Protein AF-A0A3D1S4C9-F1 (afdb_monomer)

Secondary structure (DSSP, 8-state):
------TTEEEETTEEEE-SS--GGGTTT-----------HHHHHHHHHHHTTSSS-HHHHHHHHHHHHHHHHHHHTTS-HHHHHHHIIIIIHHHHHHHHHHHHHHHTTS-TTSHHHHHHHHHHHTHHHHHGGGS-TT--SSSHHHHHHHHHHHHHHHHSTTTTSHHHHHHHHHHHHHHHHHHHTT--HHHHHHHHHHHHTSSS--TTTTSTTT----

Foldseek 3Di:
DDPPDPPQWDDDPHDIDGDPDDPPVCCVVDPPLPLPDQLPLVLLVVLVVVVPPPDCDPSNVLNVLVVQLVVLCVVCVPPDLVVQLVSCVVPVVVSLVVSLVVLVVVLVVDDCPGSVNVSSVVCNVCVCSQCVCSVTSPDDSGCVVVVVLCVVVVVVCVVDDPCPDPVSVVVVVVLSVQQVQLVVLVHDSVVLVVVLVVQVVDPPDDVVCSGSNNDDDD

Radius of gyration: 22.19 Å; Cα contacts (8 Å, |Δi|>4): 156; chains: 1; bounding box: 50×39×64 Å

pLDDT: mean 79.43, std 15.79, range [28.25, 95.75]

Structure (mmCIF, N/CA/C/O backbone):
data_AF-A0A3D1S4C9-F1
#
_entry.id   AF-A0A3D1S4C9-F1
#
loop_
_atom_site.group_PDB
_atom_site.id
_atom_site.type_symbol
_atom_site.label_atom_id
_atom_site.label_alt_id
_atom_site.label_comp_id
_atom_site.label_asym_id
_atom_site.label_entity_id
_atom_site.label_seq_id
_atom_site.pdbx_PDB_ins_code
_atom_site.Cartn_x
_atom_site.Cartn_y
_atom_site.Cartn_z
_atom_site.occupancy
_atom_site.B_iso_or_equiv
_atom_site.auth_seq_id
_atom_site.auth_comp_id
_atom_site.auth_asym_id
_atom_site.auth_atom_id
_atom_site.pdbx_PDB_model_num
ATOM 1 N N . MET A 1 1 ? -15.555 5.858 -34.158 1.00 33.00 1 MET A N 1
ATOM 2 C CA . MET A 1 1 ? -14.183 6.232 -33.748 1.00 33.00 1 MET A CA 1
ATOM 3 C C . MET A 1 1 ? -14.126 6.235 -32.219 1.00 33.00 1 MET A C 1
ATOM 5 O O . MET A 1 1 ? -14.266 7.275 -31.592 1.00 33.00 1 MET A O 1
ATOM 9 N N . HIS A 1 2 ? -14.049 5.051 -31.603 1.00 29.14 2 HIS A N 1
ATOM 10 C CA . HIS A 1 2 ? -13.967 4.915 -30.146 1.00 29.14 2 HIS A CA 1
ATOM 11 C C . HIS A 1 2 ? -12.502 5.000 -29.728 1.00 29.14 2 HIS A C 1
ATOM 13 O O . HIS A 1 2 ? -11.785 4.006 -29.740 1.00 29.14 2 HIS A O 1
ATOM 19 N N . LEU A 1 3 ? -12.047 6.203 -29.389 1.00 28.25 3 LEU A N 1
ATOM 20 C CA . LEU A 1 3 ? -10.773 6.372 -28.704 1.00 28.25 3 LEU A CA 1
ATOM 21 C C . LEU A 1 3 ? -10.964 5.908 -27.256 1.00 28.25 3 LEU A C 1
ATOM 23 O O . LEU A 1 3 ? -11.473 6.653 -26.421 1.00 28.25 3 LEU A O 1
ATOM 27 N N . THR A 1 4 ? -10.575 4.672 -26.950 1.00 41.19 4 THR A N 1
ATOM 28 C CA . THR A 1 4 ? -10.287 4.252 -25.575 1.00 41.19 4 THR A CA 1
ATOM 29 C C . THR A 1 4 ? -9.190 5.164 -25.037 1.00 41.19 4 THR A C 1
ATOM 31 O O . THR A 1 4 ? -8.046 5.091 -25.484 1.00 41.19 4 THR A O 1
ATOM 34 N N . HIS A 1 5 ? -9.550 6.091 -24.148 1.00 44.19 5 HIS A N 1
ATOM 35 C CA . HIS A 1 5 ? -8.637 7.133 -23.689 1.00 44.19 5 HIS A CA 1
ATOM 36 C C . HIS A 1 5 ? -7.376 6.524 -23.049 1.00 44.19 5 HIS A C 1
ATOM 38 O O . HIS A 1 5 ? -7.496 5.715 -22.123 1.00 44.19 5 HIS A O 1
ATOM 44 N N . PRO A 1 6 ? -6.161 6.910 -23.481 1.00 44.16 6 PRO A N 1
ATOM 45 C CA . PRO A 1 6 ? -4.950 6.490 -22.797 1.00 44.16 6 PRO A CA 1
ATOM 46 C C . PRO A 1 6 ? -4.952 7.053 -21.370 1.00 44.16 6 PRO A C 1
ATOM 48 O O . PRO A 1 6 ? -5.395 8.181 -21.133 1.00 44.16 6 PRO A O 1
ATOM 51 N N . LYS A 1 7 ? -4.421 6.271 -20.417 1.00 53.72 7 LYS A N 1
ATOM 52 C CA . LYS A 1 7 ? -4.337 6.541 -18.960 1.00 53.72 7 LYS A CA 1
ATOM 53 C C . LYS A 1 7 ? -3.732 7.908 -18.554 1.00 53.72 7 LYS A C 1
ATOM 55 O O . LYS A 1 7 ? -3.669 8.201 -17.362 1.00 53.72 7 LYS A O 1
ATOM 60 N N . TYR A 1 8 ? -3.284 8.728 -19.507 1.00 51.53 8 TYR A N 1
ATOM 61 C CA . TYR A 1 8 ? -2.528 9.973 -19.320 1.00 51.53 8 TYR A CA 1
ATOM 62 C C . TYR A 1 8 ? -3.183 11.208 -19.965 1.00 51.53 8 TYR A C 1
ATOM 64 O O . TYR A 1 8 ? -2.501 12.201 -20.218 1.00 51.53 8 TYR A O 1
ATOM 72 N N . THR A 1 9 ? -4.490 11.150 -20.240 1.00 47.84 9 THR A N 1
ATOM 73 C CA . THR A 1 9 ? -5.244 12.263 -20.838 1.00 47.84 9 THR A CA 1
ATOM 74 C C . THR A 1 9 ? -6.037 13.017 -19.766 1.00 47.84 9 THR A C 1
ATOM 76 O O . THR A 1 9 ? -6.860 12.412 -19.082 1.00 47.84 9 THR A O 1
ATOM 79 N N . TYR A 1 10 ? -5.830 14.330 -19.625 1.00 62.31 10 TYR A N 1
ATOM 80 C CA . TYR A 1 10 ? -6.584 15.207 -18.714 1.00 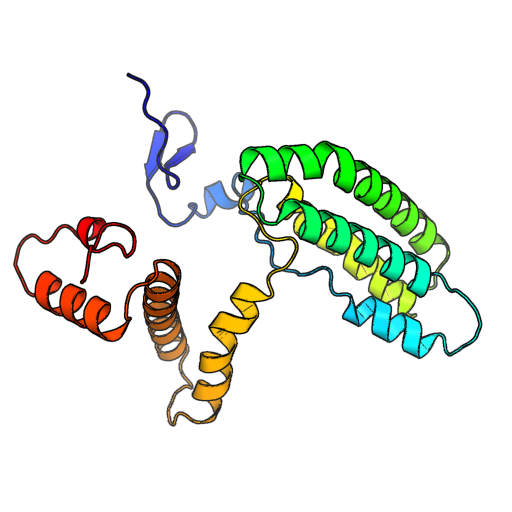62.31 10 TYR A CA 1
ATOM 81 C C . TYR A 1 10 ? -7.345 16.273 -19.508 1.00 62.31 10 TYR A C 1
ATOM 83 O O . TYR A 1 10 ? -6.845 16.759 -20.518 1.00 62.31 10 TYR A O 1
ATOM 91 N N . LYS A 1 11 ? -8.542 16.668 -19.063 1.00 53.91 11 LYS A N 1
ATOM 92 C CA . LYS A 1 11 ? -9.377 17.666 -19.754 1.00 53.91 11 LYS A CA 1
ATOM 93 C C . LYS A 1 11 ? -9.547 18.925 -18.900 1.00 53.91 11 LYS A C 1
ATOM 95 O O . LYS A 1 11 ? -9.917 18.816 -17.731 1.00 53.91 11 LYS A O 1
ATOM 100 N N . LYS A 1 12 ? -9.321 20.102 -19.499 1.00 56.19 12 LYS A N 1
ATOM 101 C CA . LYS A 1 12 ? -9.660 21.428 -18.943 1.00 56.19 12 LYS A CA 1
ATOM 102 C C . LYS A 1 12 ? -10.448 22.203 -20.002 1.00 56.19 12 LYS A C 1
ATOM 104 O O . LYS A 1 12 ? -9.912 22.521 -21.062 1.00 56.19 12 LYS A O 1
ATOM 109 N N . GLY A 1 13 ? -11.731 22.466 -19.752 1.00 69.00 13 GLY A N 1
ATOM 110 C CA . GLY A 1 13 ? -12.625 23.003 -20.788 1.00 69.00 13 GLY A CA 1
ATOM 111 C C . GLY A 1 13 ? -12.732 22.046 -21.985 1.00 69.00 13 GLY A C 1
ATOM 112 O O . GLY A 1 13 ? -13.005 20.865 -21.786 1.00 69.00 13 GLY A O 1
ATOM 113 N N . ASN A 1 14 ? -12.472 22.528 -23.207 1.00 56.44 14 ASN A N 1
ATOM 114 C CA . ASN A 1 14 ? -12.435 21.719 -24.442 1.00 56.44 14 ASN A CA 1
ATOM 115 C C . ASN A 1 14 ? -11.020 21.296 -24.882 1.00 56.44 14 ASN A C 1
ATOM 117 O O . ASN A 1 14 ? -10.861 20.741 -25.966 1.00 56.44 14 ASN A O 1
ATOM 121 N N . ILE A 1 15 ? -9.998 21.533 -24.055 1.00 45.53 15 ILE A N 1
ATOM 122 C CA . ILE A 1 15 ? -8.602 21.233 -24.389 1.00 45.53 15 ILE A CA 1
ATOM 123 C C . ILE A 1 15 ? -8.148 19.977 -23.637 1.00 45.53 15 ILE A C 1
ATOM 125 O O . ILE A 1 15 ? -8.383 19.830 -22.431 1.00 45.53 15 ILE A O 1
ATOM 129 N N . TYR A 1 16 ? -7.492 19.075 -24.368 1.00 53.78 16 TYR A N 1
ATOM 130 C CA . TYR A 1 16 ? -6.908 17.843 -23.846 1.00 53.78 16 TYR A CA 1
ATOM 131 C C . TYR A 1 16 ? -5.414 18.032 -23.570 1.00 53.78 16 TYR A C 1
ATOM 1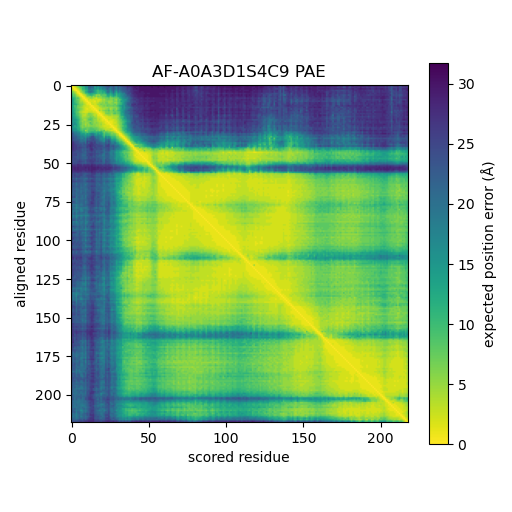33 O O . TYR A 1 16 ? -4.668 18.526 -24.411 1.00 53.78 16 TYR A O 1
ATOM 141 N N . TYR A 1 17 ? -4.987 17.607 -22.387 1.00 45.53 17 TYR A N 1
ATOM 142 C CA . TYR A 1 17 ? -3.611 17.639 -21.916 1.00 45.53 17 TYR A CA 1
ATOM 143 C C . TYR A 1 17 ? -3.094 16.209 -21.824 1.00 45.53 17 TYR A C 1
ATOM 145 O O . TYR A 1 17 ? -3.683 15.375 -21.135 1.00 45.53 17 TYR A O 1
ATOM 153 N N . PHE A 1 18 ? -1.972 15.940 -22.481 1.00 45.06 18 PHE A N 1
ATOM 154 C CA . PHE A 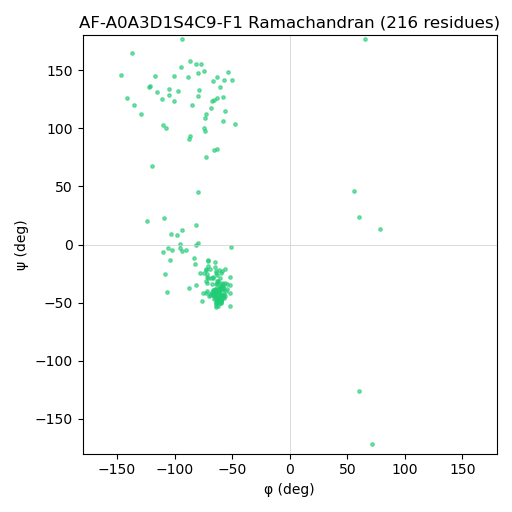1 18 ? -1.312 14.639 -22.470 1.00 45.06 18 PHE A CA 1
ATOM 155 C C . PHE A 1 18 ? -0.053 14.757 -21.615 1.00 45.06 18 PHE A C 1
ATOM 157 O O . PHE A 1 18 ? 0.945 15.326 -22.045 1.00 45.06 18 PHE A O 1
ATOM 164 N N . SER A 1 19 ? -0.110 14.297 -20.364 1.00 47.66 19 SER A N 1
ATOM 165 C CA . SER A 1 19 ? 1.031 14.406 -19.447 1.00 47.66 19 SER A CA 1
ATOM 166 C C . SER A 1 19 ? 1.114 13.220 -18.485 1.00 47.66 19 SER A C 1
ATOM 168 O O . SER A 1 19 ? 0.114 12.687 -18.001 1.00 47.66 19 SER A O 1
ATOM 170 N N . LYS A 1 20 ? 2.338 12.809 -18.132 1.00 49.28 20 LYS A N 1
ATOM 171 C CA . LYS A 1 20 ? 2.562 11.807 -17.073 1.00 49.28 20 LYS A CA 1
ATOM 172 C C . LYS A 1 20 ? 2.222 12.366 -15.679 1.00 49.28 20 LYS A C 1
ATOM 174 O O . LYS A 1 20 ? 1.922 11.594 -14.763 1.00 49.28 20 LYS A O 1
ATOM 179 N N . THR A 1 21 ? 2.214 13.692 -15.524 1.00 50.09 21 THR A N 1
ATOM 180 C CA . THR A 1 21 ? 1.909 14.421 -14.284 1.00 50.09 21 THR A CA 1
ATOM 181 C C . THR A 1 21 ? 0.727 15.373 -14.480 1.00 50.09 21 THR A C 1
ATOM 183 O O . THR A 1 21 ? 0.641 16.076 -15.484 1.00 50.09 21 THR A O 1
ATOM 186 N N . VAL A 1 22 ? -0.200 15.404 -13.516 1.00 57.38 22 VAL A N 1
ATOM 187 C CA . VAL A 1 22 ? -1.334 16.344 -13.542 1.00 57.38 22 VAL A CA 1
ATOM 188 C C . VAL A 1 22 ? -0.785 17.774 -13.388 1.00 57.38 22 VAL A C 1
ATOM 190 O O . VAL A 1 22 ? -0.086 18.022 -12.395 1.00 57.38 22 VAL A O 1
ATOM 193 N N . PRO A 1 23 ? -1.083 18.703 -14.320 1.00 62.62 23 PRO A N 1
ATOM 194 C CA . PRO A 1 23 ? -0.722 20.119 -14.203 1.00 62.62 23 PRO A CA 1
ATOM 195 C C . PRO A 1 23 ? -1.147 20.704 -12.852 1.00 62.62 23 PRO A C 1
ATOM 197 O O . PRO A 1 23 ? -2.199 20.335 -12.333 1.00 62.62 23 PRO A O 1
ATOM 200 N N . ALA A 1 24 ? -0.323 21.569 -12.252 1.00 65.88 24 ALA A N 1
ATOM 201 C CA . ALA A 1 24 ? -0.499 22.047 -10.871 1.00 65.88 24 ALA A CA 1
ATOM 202 C C . ALA A 1 24 ? -1.888 22.655 -10.606 1.00 65.88 24 ALA A C 1
ATOM 204 O O . ALA A 1 24 ? -2.505 22.401 -9.574 1.00 65.88 24 ALA A O 1
ATOM 205 N N . ASP A 1 25 ? -2.411 23.378 -11.588 1.00 66.12 25 ASP A N 1
ATOM 206 C CA . ASP A 1 25 ? -3.730 23.998 -11.609 1.00 66.12 25 ASP A CA 1
ATOM 207 C C . ASP A 1 25 ? -4.887 22.993 -11.737 1.00 66.12 25 ASP A C 1
ATOM 209 O O . ASP A 1 25 ? -6.008 23.321 -11.375 1.00 66.12 25 ASP A O 1
ATOM 213 N N . LEU A 1 26 ? -4.640 21.759 -12.186 1.00 57.66 26 LEU A N 1
ATOM 214 C CA . LEU A 1 26 ? -5.632 20.679 -12.307 1.00 57.66 26 LEU A CA 1
ATOM 215 C C . LEU A 1 26 ? -5.547 19.637 -11.179 1.00 57.66 26 LEU A C 1
ATOM 217 O O . LEU A 1 26 ? -6.396 18.746 -11.088 1.00 57.66 26 LEU A O 1
ATOM 221 N N . GLN A 1 27 ? -4.557 19.741 -10.288 1.00 62.19 27 GLN A N 1
ATOM 222 C CA . GLN A 1 27 ? -4.331 18.768 -9.209 1.00 62.19 27 GLN A CA 1
ATOM 223 C C . GLN A 1 27 ? -5.482 18.684 -8.203 1.00 62.19 27 GLN A C 1
ATOM 225 O O . GLN A 1 27 ? -5.669 17.640 -7.580 1.00 62.19 27 GLN A O 1
ATOM 230 N N . HIS A 1 28 ? -6.255 19.758 -8.039 1.00 56.28 28 HIS A N 1
ATOM 231 C CA . HIS A 1 28 ? -7.413 19.778 -7.148 1.00 56.28 28 HIS A CA 1
ATOM 232 C C . HIS A 1 28 ? -8.596 18.968 -7.704 1.00 56.28 28 HIS A C 1
ATOM 234 O O . HIS A 1 28 ? -9.318 18.352 -6.925 1.00 56.28 28 HIS A O 1
ATOM 240 N N . HIS A 1 29 ? -8.744 18.901 -9.032 1.00 47.25 29 HIS A N 1
ATOM 241 C CA . HIS A 1 29 ? -9.751 18.082 -9.713 1.00 47.25 29 HIS A CA 1
ATOM 242 C C . HIS A 1 29 ? -9.328 16.615 -9.859 1.00 47.25 29 HIS A C 1
ATOM 244 O O . HIS A 1 29 ? -10.163 15.721 -9.763 1.00 47.25 29 HIS A O 1
ATOM 250 N N . TYR A 1 30 ? -8.033 16.356 -10.060 1.00 49.25 30 TYR A N 1
ATOM 251 C CA . TYR A 1 30 ? -7.486 15.012 -10.261 1.00 49.25 30 TYR A CA 1
ATOM 252 C C . TYR A 1 30 ? -6.468 14.672 -9.166 1.00 49.25 30 TYR A C 1
ATOM 254 O O . TYR A 1 30 ? -5.270 14.512 -9.417 1.00 49.25 30 TYR A O 1
ATOM 262 N N . ARG A 1 31 ? -6.932 14.527 -7.919 1.00 51.53 31 ARG A N 1
ATOM 263 C CA . ARG A 1 31 ? -6.118 13.880 -6.884 1.00 51.53 31 ARG A CA 1
ATOM 264 C C . ARG A 1 31 ? -6.090 12.386 -7.180 1.00 51.53 31 ARG A C 1
ATOM 266 O O . ARG A 1 31 ? -7.099 11.704 -7.041 1.00 51.53 31 ARG A O 1
ATOM 273 N N . LYS A 1 32 ? -4.924 11.847 -7.556 1.00 49.66 32 LYS A N 1
ATOM 274 C CA . LYS A 1 32 ? -4.719 10.395 -7.470 1.00 49.66 32 LYS A CA 1
ATOM 275 C C . LYS A 1 32 ? -4.986 10.006 -6.018 1.00 49.66 32 LYS A C 1
ATOM 277 O O . LYS A 1 32 ? -4.211 10.404 -5.144 1.00 49.66 32 LYS A O 1
ATOM 282 N N . ASN A 1 33 ? -6.033 9.220 -5.776 1.00 41.59 33 ASN A N 1
ATOM 283 C CA . ASN A 1 33 ? -6.182 8.464 -4.540 1.00 41.59 33 ASN A CA 1
ATOM 284 C C . ASN A 1 33 ? -5.019 7.474 -4.488 1.00 41.59 33 ASN A C 1
ATOM 286 O O . ASN A 1 33 ? -5.105 6.331 -4.926 1.00 41.59 33 ASN A O 1
ATOM 290 N N . ARG A 1 34 ? -3.855 7.951 -4.044 1.00 44.88 34 ARG A N 1
ATOM 291 C CA . ARG A 1 34 ? -2.747 7.070 -3.729 1.00 44.88 34 ARG A CA 1
ATOM 292 C C . ARG A 1 34 ? -3.201 6.288 -2.505 1.00 44.88 34 ARG A C 1
ATOM 294 O O . ARG A 1 34 ? -3.515 6.881 -1.473 1.00 44.88 34 ARG A O 1
ATOM 301 N N . LEU A 1 35 ? -3.186 4.968 -2.609 1.00 43.75 35 LEU A N 1
ATOM 302 C CA . LEU A 1 35 ? -3.108 4.105 -1.438 1.00 43.75 35 LEU A CA 1
ATOM 303 C C . LEU A 1 35 ? -1.738 4.348 -0.801 1.00 43.75 35 LEU A C 1
ATOM 305 O O . LEU A 1 35 ? -0.760 3.670 -1.096 1.00 43.75 35 LEU A O 1
ATOM 309 N N . VAL A 1 36 ? -1.636 5.419 -0.012 1.00 43.22 36 VAL A N 1
ATOM 310 C CA . VAL A 1 36 ? -0.416 5.765 0.739 1.00 43.22 36 VAL A CA 1
ATOM 311 C C . VAL A 1 36 ? -0.358 4.975 2.046 1.00 43.22 36 VAL A C 1
ATOM 313 O O . VAL A 1 36 ? 0.668 4.953 2.716 1.00 43.22 36 VAL A O 1
ATOM 316 N N . CYS A 1 37 ? -1.451 4.321 2.422 1.00 46.84 37 CYS A N 1
ATOM 317 C CA . CYS A 1 37 ? -1.587 3.662 3.701 1.00 46.84 37 CYS A CA 1
ATOM 318 C C . CYS A 1 37 ? -2.208 2.281 3.519 1.00 46.84 37 CYS A C 1
ATOM 320 O O . CYS A 1 37 ? -3.340 2.139 3.070 1.00 46.84 37 CYS A O 1
ATOM 322 N N . SER A 1 38 ? -1.466 1.260 3.939 1.00 51.12 38 SER A N 1
ATOM 323 C CA . SER A 1 38 ? -2.078 0.090 4.555 1.00 51.12 38 SER A CA 1
ATOM 324 C C . SER A 1 38 ? -2.898 0.556 5.763 1.00 51.12 38 SER A C 1
ATOM 326 O O . SER A 1 38 ? -2.463 1.466 6.480 1.00 51.12 38 SER A O 1
ATOM 328 N N . LEU A 1 39 ? -4.069 -0.044 6.010 1.00 51.59 39 LEU A N 1
ATOM 329 C CA . LEU A 1 39 ? -4.736 0.021 7.317 1.00 51.59 39 LEU A CA 1
ATOM 330 C C . LEU A 1 39 ? -3.665 -0.304 8.360 1.00 51.59 39 LEU A C 1
ATOM 332 O O . LEU A 1 39 ? -3.243 -1.454 8.465 1.00 51.59 39 LEU A O 1
ATOM 336 N N . ARG A 1 40 ? -3.159 0.713 9.069 1.00 58.44 40 ARG A N 1
ATOM 337 C CA . ARG A 1 40 ? -2.017 0.582 9.977 1.00 58.44 40 ARG A CA 1
ATOM 338 C C . ARG A 1 40 ? -2.484 -0.183 11.213 1.00 58.44 40 ARG A C 1
ATOM 340 O O . ARG A 1 40 ? -2.691 0.389 12.277 1.00 58.44 40 ARG A O 1
ATOM 347 N N . THR A 1 41 ? -2.650 -1.497 11.069 1.00 60.81 41 THR A N 1
ATOM 348 C CA . THR A 1 41 ? -3.023 -2.443 12.129 1.00 60.81 41 THR A CA 1
ATOM 349 C C . THR A 1 41 ? -2.108 -2.296 13.330 1.00 60.81 41 THR A C 1
ATOM 351 O O . THR A 1 41 ? -2.555 -2.497 14.452 1.00 60.81 41 THR A O 1
ATOM 354 N N . LYS A 1 42 ? -0.861 -1.857 13.109 1.00 65.69 42 LYS A N 1
ATOM 355 C CA . LYS A 1 42 ? 0.103 -1.516 14.153 1.00 65.69 42 LYS A CA 1
ATOM 356 C C . LYS A 1 42 ? -0.456 -0.538 15.193 1.00 65.69 42 LYS A C 1
ATOM 358 O O . LYS A 1 42 ? -0.248 -0.777 16.370 1.00 65.69 42 LYS A O 1
ATOM 363 N N . SER A 1 43 ? -1.208 0.494 14.805 1.00 76.81 43 SER A N 1
ATOM 364 C CA . SER A 1 43 ? -1.760 1.467 15.763 1.00 76.81 43 SER A CA 1
ATOM 365 C C . SER A 1 43 ? -2.836 0.845 16.660 1.00 76.81 43 SER A C 1
ATOM 367 O O . SER A 1 43 ? -2.817 1.041 17.871 1.00 76.81 43 SER A O 1
ATOM 369 N N . PHE A 1 44 ? -3.723 0.012 16.103 1.00 83.19 44 PHE A N 1
ATOM 370 C CA . PHE A 1 44 ? -4.680 -0.756 16.911 1.00 83.19 44 PHE A CA 1
ATOM 371 C C . PHE A 1 44 ? -4.012 -1.887 17.706 1.00 83.19 44 PHE A C 1
ATOM 373 O O . PHE A 1 44 ? -4.479 -2.238 18.785 1.00 83.19 44 PHE A O 1
ATOM 380 N N . HIS A 1 45 ? -2.901 -2.437 17.216 1.00 83.62 45 HIS A N 1
ATOM 381 C CA . HIS A 1 45 ? -2.102 -3.427 17.933 1.00 83.62 45 HIS A CA 1
ATOM 382 C C . HIS A 1 45 ? -1.386 -2.803 19.138 1.00 83.62 45 HIS A C 1
ATOM 384 O O . HIS A 1 45 ? -1.437 -3.356 20.230 1.00 83.62 45 HIS A O 1
ATOM 390 N N . GLU A 1 46 ? -0.803 -1.615 18.977 1.00 83.69 46 GLU A N 1
ATOM 391 C CA . GLU A 1 46 ? -0.240 -0.805 20.063 1.00 83.69 46 GLU A CA 1
ATOM 392 C C . GLU A 1 46 ? -1.325 -0.406 21.072 1.00 83.69 46 GLU A C 1
ATOM 394 O O . GLU A 1 46 ? -1.109 -0.516 22.277 1.00 83.69 46 GLU A O 1
ATOM 399 N N . ALA A 1 47 ? -2.519 -0.026 20.601 1.00 83.12 47 ALA A N 1
ATOM 400 C CA . ALA A 1 47 ? -3.663 0.239 21.472 1.00 83.12 47 ALA A CA 1
ATOM 401 C C . ALA A 1 47 ? -4.094 -1.005 22.267 1.00 83.12 47 ALA A C 1
ATOM 403 O O . ALA A 1 47 ? -4.394 -0.893 23.454 1.00 83.12 47 ALA A O 1
ATOM 404 N N . LYS A 1 48 ? -4.077 -2.193 21.646 1.00 84.88 48 LYS A N 1
ATOM 405 C CA . LYS A 1 48 ? -4.344 -3.469 22.323 1.00 84.88 48 LYS A CA 1
ATOM 406 C C . LYS A 1 48 ? -3.275 -3.796 23.367 1.00 84.88 48 LYS A C 1
ATOM 408 O O . LYS A 1 48 ? -3.613 -4.183 24.479 1.00 84.88 48 LYS A O 1
ATOM 413 N N . ILE A 1 49 ? -1.996 -3.611 23.037 1.00 84.88 49 ILE A N 1
ATOM 414 C CA . ILE A 1 49 ? -0.887 -3.794 23.986 1.00 84.88 49 ILE A CA 1
ATOM 415 C C . ILE A 1 49 ? -1.066 -2.855 25.188 1.00 84.88 49 ILE A C 1
ATOM 417 O O . ILE A 1 49 ? -0.958 -3.299 26.327 1.00 84.88 49 ILE A O 1
ATOM 421 N N . ALA A 1 50 ? -1.415 -1.589 24.941 1.00 83.31 50 ALA A N 1
ATOM 422 C CA . ALA A 1 50 ? -1.670 -0.599 25.986 1.00 83.31 50 ALA A CA 1
ATOM 423 C C . ALA A 1 50 ? -2.922 -0.902 26.837 1.00 83.31 50 ALA A C 1
ATOM 425 O O . ALA A 1 50 ? -2.965 -0.514 28.001 1.00 83.31 50 ALA A O 1
ATOM 426 N N . GLN A 1 51 ? -3.928 -1.599 26.292 1.00 76.00 51 GLN A N 1
ATOM 427 C CA . GLN A 1 51 ? -5.114 -2.051 27.038 1.00 76.00 51 GLN A CA 1
ATOM 428 C C . GLN A 1 51 ? -4.829 -3.217 28.005 1.00 76.00 51 GLN A C 1
ATOM 430 O O . GLN A 1 51 ? -5.576 -3.408 28.966 1.00 76.00 51 GLN A O 1
ATOM 435 N N . GLY A 1 52 ? -3.759 -3.988 27.789 1.00 72.62 52 GLY A N 1
ATOM 436 C CA . GLY A 1 52 ? -3.445 -5.177 28.586 1.00 72.62 52 GLY A CA 1
ATOM 437 C C . GLY A 1 52 ? -4.390 -6.366 28.327 1.00 72.62 52 GLY A C 1
ATOM 438 O O . GLY A 1 52 ? -5.207 -6.354 27.413 1.00 72.62 52 GLY A O 1
ATOM 439 N N . LYS A 1 53 ? -4.280 -7.438 29.129 1.00 64.44 53 LYS A N 1
ATOM 440 C CA . LYS A 1 53 ? -5.022 -8.712 28.941 1.00 64.44 53 LYS A CA 1
ATOM 441 C C . LYS A 1 53 ? -6.473 -8.714 29.474 1.00 64.44 53 LYS A C 1
ATOM 443 O O . LYS A 1 53 ? -7.044 -9.785 29.675 1.00 64.44 53 LYS A O 1
ATOM 448 N N . LYS A 1 54 ? -7.086 -7.558 29.748 1.00 54.91 54 LYS A N 1
ATOM 449 C CA . LYS A 1 54 ? -8.446 -7.500 30.318 1.00 54.91 54 LYS A CA 1
ATOM 450 C C . LYS A 1 54 ? -9.519 -7.518 29.220 1.00 54.91 54 LYS A C 1
ATOM 452 O O . LYS A 1 54 ? -9.951 -6.466 28.770 1.00 54.91 54 LYS A O 1
ATOM 457 N N . GLY A 1 55 ? -9.981 -8.720 28.862 1.00 57.06 55 GLY A N 1
ATOM 458 C CA . GLY A 1 55 ? -11.181 -8.944 28.038 1.00 57.06 55 GLY A CA 1
ATOM 459 C C . GLY A 1 55 ? -11.100 -8.432 26.591 1.00 57.06 55 GLY A C 1
ATOM 460 O O . GLY A 1 55 ? -10.106 -7.849 26.176 1.00 57.06 55 GLY A O 1
ATOM 461 N N . SER A 1 56 ? -12.157 -8.683 25.808 1.00 63.16 56 SER A N 1
ATOM 462 C CA . SER A 1 56 ? -12.282 -8.167 24.435 1.00 63.16 56 SER A CA 1
ATOM 463 C C . SER A 1 56 ? -12.584 -6.669 24.467 1.00 63.16 56 SER A C 1
ATOM 465 O O . SER A 1 56 ? -13.692 -6.265 24.822 1.00 63.16 56 SER A O 1
ATOM 467 N N . GLY A 1 57 ? -11.610 -5.844 24.084 1.00 83.00 57 GLY A N 1
ATOM 468 C CA . GLY A 1 57 ? -11.736 -4.388 24.061 1.00 83.00 57 GLY A CA 1
ATOM 469 C C . GLY A 1 57 ? -12.170 -3.825 22.704 1.00 83.00 57 GLY A C 1
ATOM 470 O O . GLY A 1 57 ? -12.257 -4.522 21.692 1.00 83.00 57 GLY A O 1
ATOM 471 N N . LYS A 1 58 ? -12.371 -2.502 22.643 1.00 85.75 58 LYS A N 1
ATOM 472 C CA . LYS A 1 58 ? -12.589 -1.775 21.375 1.00 85.75 58 LYS A CA 1
ATOM 473 C C . LYS A 1 58 ? -11.461 -2.020 20.356 1.00 85.75 58 LYS A C 1
ATOM 475 O O . LYS A 1 58 ? -11.732 -2.098 19.161 1.00 85.75 58 LYS A O 1
ATOM 480 N N . ALA A 1 59 ? -10.215 -2.189 20.810 1.00 87.00 59 ALA A N 1
ATOM 481 C CA . ALA A 1 59 ? -9.093 -2.506 19.925 1.00 87.00 59 ALA A CA 1
ATOM 482 C C . ALA A 1 59 ? -9.251 -3.882 19.248 1.00 87.00 59 ALA A C 1
ATOM 484 O O . ALA A 1 59 ? -8.955 -4.017 18.061 1.00 87.00 59 ALA A O 1
ATOM 485 N N . ASP A 1 60 ? -9.771 -4.888 19.961 1.00 88.31 60 ASP A N 1
ATOM 486 C CA . ASP A 1 60 ? -10.036 -6.219 19.403 1.00 88.31 60 ASP A CA 1
ATOM 487 C C . ASP A 1 60 ? -11.136 -6.191 18.345 1.00 88.31 60 ASP A C 1
ATOM 489 O O . ASP A 1 60 ? -11.000 -6.826 17.300 1.00 88.31 60 ASP A O 1
ATOM 493 N N . MET A 1 61 ? -12.191 -5.405 18.572 1.00 90.00 61 MET A N 1
ATOM 494 C CA . MET A 1 61 ? -13.264 -5.211 17.592 1.00 90.00 61 MET A CA 1
ATOM 495 C C . MET A 1 61 ? -12.743 -4.595 16.290 1.00 90.00 61 MET A C 1
ATOM 497 O O . MET A 1 61 ? -13.074 -5.077 15.201 1.00 90.00 61 MET A O 1
ATOM 501 N N . ALA A 1 62 ? -11.876 -3.582 16.388 1.00 90.38 62 ALA A N 1
ATOM 502 C CA . ALA A 1 62 ? -11.233 -2.984 15.222 1.00 90.38 62 ALA A CA 1
ATOM 503 C C . ALA A 1 62 ? -10.353 -4.000 14.477 1.00 90.38 62 ALA A C 1
ATOM 505 O O . ALA A 1 62 ? -10.502 -4.184 13.269 1.00 90.38 62 ALA A O 1
ATOM 506 N N . LEU A 1 63 ? -9.482 -4.718 15.195 1.00 90.25 63 LEU A N 1
ATOM 507 C CA . LEU A 1 63 ? -8.602 -5.729 14.601 1.00 90.25 63 LEU A CA 1
ATOM 508 C C . LEU A 1 63 ? -9.387 -6.881 13.960 1.00 90.25 63 LEU A C 1
ATOM 510 O O . LEU A 1 63 ? -9.041 -7.308 12.861 1.00 90.25 63 LEU A O 1
ATOM 514 N N . SER A 1 64 ? -10.460 -7.350 14.598 1.00 91.69 64 SER A N 1
ATOM 515 C CA . SER A 1 64 ? -11.347 -8.387 14.060 1.00 91.69 64 SER A CA 1
ATOM 516 C C . SER A 1 64 ? -12.018 -7.932 12.765 1.00 91.69 64 SER A C 1
ATOM 518 O O . SER A 1 64 ? -12.056 -8.674 11.784 1.00 91.69 64 SER A O 1
ATOM 520 N N . THR A 1 65 ? -12.483 -6.683 12.713 1.00 92.25 65 THR A N 1
ATOM 521 C CA . THR A 1 65 ? -13.095 -6.116 11.503 1.00 92.25 65 THR A CA 1
ATOM 522 C C . THR A 1 65 ? -12.087 -6.010 10.363 1.00 92.25 65 THR A C 1
ATOM 524 O O . THR A 1 65 ? -12.370 -6.444 9.247 1.00 92.25 65 THR A O 1
ATOM 527 N N . ILE A 1 66 ? -10.869 -5.543 10.651 1.00 90.69 66 ILE A N 1
ATOM 528 C CA . ILE A 1 66 ? -9.786 -5.506 9.663 1.00 90.69 66 ILE A CA 1
ATOM 529 C C . ILE A 1 66 ? -9.456 -6.924 9.170 1.00 90.69 66 ILE A C 1
ATOM 531 O O . ILE A 1 66 ? -9.363 -7.150 7.967 1.00 90.69 66 ILE A O 1
ATOM 535 N N . GLN A 1 67 ? -9.349 -7.909 10.066 1.00 91.19 67 GLN A N 1
ATOM 536 C CA . GLN A 1 67 ? -9.114 -9.307 9.685 1.00 91.19 67 GLN A CA 1
ATOM 537 C C . GLN A 1 67 ? -10.217 -9.864 8.780 1.00 91.19 67 GLN A C 1
ATOM 539 O O . GLN A 1 67 ? -9.910 -10.594 7.838 1.00 91.19 67 GLN A O 1
ATOM 544 N N . LYS A 1 68 ? -11.488 -9.515 9.019 1.00 93.44 68 LYS A N 1
ATOM 545 C CA . LYS A 1 68 ? -12.597 -9.898 8.131 1.00 93.44 68 LYS A CA 1
ATOM 546 C C . LYS A 1 68 ? -12.392 -9.354 6.714 1.00 93.44 68 LYS A C 1
ATOM 548 O O . LYS A 1 68 ? -12.550 -10.116 5.765 1.00 93.44 68 LYS A O 1
ATOM 553 N N . LEU A 1 69 ? -11.968 -8.096 6.566 1.00 93.00 69 LEU A N 1
ATOM 554 C CA . LEU A 1 69 ? -11.661 -7.510 5.253 1.00 93.00 69 LEU A CA 1
ATOM 555 C C . LEU A 1 69 ? -10.517 -8.256 4.548 1.00 93.00 69 LEU A C 1
ATOM 557 O O . LEU A 1 69 ? -10.652 -8.634 3.388 1.00 93.00 69 LEU A O 1
ATOM 561 N N . TYR A 1 70 ? -9.430 -8.570 5.260 1.00 91.38 70 TYR A N 1
ATOM 562 C CA . TYR A 1 70 ? -8.322 -9.353 4.695 1.00 91.38 70 TYR A CA 1
ATOM 563 C C . TYR A 1 70 ? -8.726 -10.780 4.293 1.00 91.38 70 TYR A C 1
ATOM 565 O O . TYR A 1 70 ? -8.210 -11.314 3.309 1.00 91.38 70 TYR A O 1
ATOM 573 N N . ARG A 1 71 ? -9.655 -11.412 5.022 1.00 93.81 71 ARG A N 1
ATOM 574 C CA . ARG A 1 71 ? -10.200 -12.724 4.635 1.00 93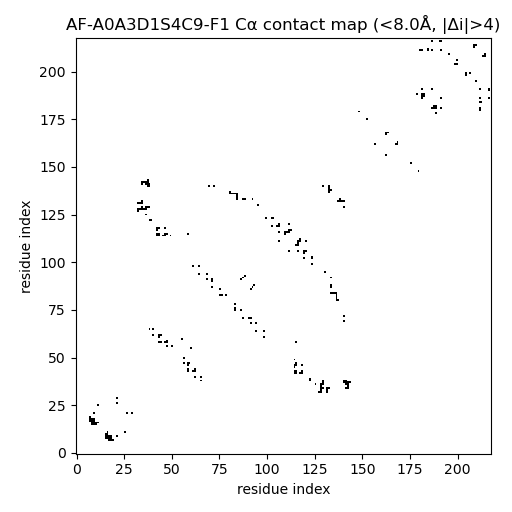.81 71 ARG A CA 1
ATOM 575 C C . ARG A 1 71 ? -10.958 -12.639 3.313 1.00 93.81 71 ARG A C 1
ATOM 577 O O . ARG A 1 71 ? -10.733 -13.489 2.456 1.00 93.81 71 ARG A O 1
ATOM 584 N N . ILE A 1 72 ? -11.786 -11.608 3.130 1.00 93.56 72 ILE A N 1
ATOM 585 C CA . ILE A 1 72 ? -12.487 -11.360 1.860 1.00 93.56 72 ILE A CA 1
ATOM 586 C C . ILE A 1 72 ? -11.465 -11.174 0.732 1.00 93.56 72 ILE A C 1
ATOM 588 O O . ILE A 1 72 ? -11.542 -11.869 -0.277 1.00 93.56 72 ILE A O 1
ATOM 592 N N . GLU A 1 73 ? -10.457 -10.319 0.931 1.00 92.12 73 GLU A N 1
ATOM 593 C CA . GLU A 1 73 ? -9.399 -10.077 -0.062 1.00 92.12 73 GLU A CA 1
ATOM 594 C C . GLU A 1 73 ? -8.634 -11.347 -0.446 1.00 92.12 73 GLU A C 1
ATOM 596 O O . GLU A 1 73 ? -8.299 -11.547 -1.612 1.00 92.12 73 GLU A O 1
ATOM 601 N N . THR A 1 74 ? -8.386 -12.236 0.516 1.00 92.38 74 THR A N 1
ATOM 602 C CA . THR A 1 74 ? -7.699 -13.507 0.258 1.00 92.38 74 THR A CA 1
ATOM 603 C C . THR A 1 74 ? -8.537 -14.429 -0.629 1.00 92.38 74 THR A C 1
ATOM 605 O O . THR A 1 74 ? -7.993 -15.048 -1.539 1.00 92.38 74 THR A O 1
ATOM 608 N N . GLN A 1 75 ? -9.855 -14.486 -0.409 1.00 93.56 75 GLN A N 1
ATOM 609 C CA . GLN A 1 75 ? -10.777 -15.315 -1.196 1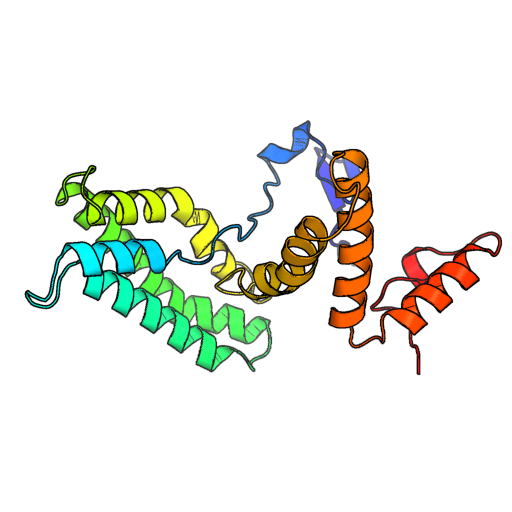.00 93.56 75 GLN A CA 1
ATOM 610 C C . GLN A 1 75 ? -10.918 -14.831 -2.643 1.00 93.56 75 GLN A C 1
ATOM 612 O O . GLN A 1 75 ? -11.087 -15.640 -3.549 1.00 93.56 75 GLN A O 1
ATOM 617 N N . ILE A 1 76 ? -10.842 -13.518 -2.868 1.00 92.88 76 ILE A N 1
ATOM 618 C CA . ILE A 1 76 ? -11.040 -12.913 -4.195 1.00 92.88 76 ILE A CA 1
ATOM 619 C C . ILE A 1 76 ? -9.726 -12.664 -4.949 1.00 92.88 76 ILE A C 1
ATOM 621 O O . ILE A 1 76 ? -9.748 -12.136 -6.059 1.00 92.88 76 ILE A O 1
ATOM 625 N N . LYS A 1 77 ? -8.574 -13.015 -4.362 1.00 88.25 77 LYS A N 1
ATOM 626 C CA . LYS A 1 77 ? -7.242 -12.668 -4.883 1.00 88.25 77 LYS A CA 1
ATOM 627 C C . LYS A 1 77 ? -6.961 -13.235 -6.277 1.00 88.25 77 LYS A C 1
ATOM 629 O O . LYS A 1 77 ? -6.287 -12.574 -7.061 1.00 88.25 77 LYS A O 1
ATOM 634 N N . THR A 1 78 ? -7.436 -14.446 -6.559 1.00 90.81 78 THR A N 1
ATOM 635 C CA . THR A 1 78 ? -7.214 -15.159 -7.829 1.00 90.81 78 THR A CA 1
ATOM 636 C C . THR A 1 78 ? -8.286 -14.864 -8.876 1.00 90.81 78 THR A C 1
ATOM 638 O O . THR A 1 78 ? -8.174 -15.328 -10.007 1.00 90.81 78 THR A O 1
ATOM 641 N N . LEU A 1 79 ? -9.327 -14.107 -8.517 1.00 90.88 79 LEU A N 1
ATOM 642 C CA . LEU A 1 79 ? -10.425 -13.796 -9.422 1.00 90.88 79 LEU A CA 1
ATOM 643 C C . LEU A 1 79 ? -10.031 -12.713 -10.438 1.00 90.88 79 LEU A C 1
ATOM 645 O O . LEU A 1 79 ? -9.176 -11.867 -10.148 1.00 90.88 79 LEU A O 1
ATOM 649 N N . PRO A 1 80 ? -10.703 -12.676 -11.603 1.00 89.69 80 PRO A N 1
ATOM 650 C CA . PRO A 1 80 ? -10.572 -11.576 -12.545 1.00 89.69 80 PRO A CA 1
ATOM 651 C C . PRO A 1 80 ? -10.846 -10.225 -11.878 1.00 89.69 80 PRO A C 1
ATOM 653 O O . PRO A 1 80 ? -11.670 -10.109 -10.970 1.00 89.69 80 PRO A O 1
ATOM 656 N N . ILE A 1 81 ? -10.179 -9.177 -12.361 1.00 84.81 81 ILE A N 1
ATOM 657 C CA . ILE A 1 81 ? -10.214 -7.826 -11.777 1.00 84.81 81 ILE A CA 1
ATOM 658 C C . ILE A 1 81 ? -11.645 -7.278 -11.646 1.00 84.81 81 ILE A C 1
ATOM 660 O O . ILE A 1 81 ? -11.980 -6.669 -10.628 1.00 84.81 81 ILE A O 1
ATOM 664 N N . THR A 1 82 ? -12.493 -7.520 -12.646 1.00 86.75 82 THR A N 1
ATOM 665 C CA . THR A 1 82 ? -13.900 -7.089 -12.666 1.00 86.75 82 THR A CA 1
ATOM 666 C C . THR A 1 82 ? -14.714 -7.786 -11.577 1.00 86.75 82 THR A C 1
ATOM 668 O O . THR A 1 82 ? -15.407 -7.133 -10.800 1.00 86.75 82 THR A O 1
ATOM 671 N N . THR A 1 83 ? -14.562 -9.104 -11.447 1.00 90.75 83 THR A N 1
ATOM 672 C CA . THR A 1 83 ? -15.204 -9.908 -10.402 1.00 90.75 83 THR A CA 1
ATOM 673 C C . THR A 1 83 ? -14.688 -9.532 -9.016 1.00 90.75 83 THR A C 1
ATOM 675 O O . THR A 1 83 ? -15.472 -9.441 -8.076 1.00 90.75 83 THR A O 1
ATOM 678 N N . ARG A 1 84 ? -13.385 -9.253 -8.879 1.00 88.94 84 ARG A N 1
ATOM 679 C CA . ARG A 1 84 ? -12.784 -8.762 -7.633 1.00 88.94 84 ARG A CA 1
ATOM 680 C C . ARG A 1 84 ? -13.422 -7.447 -7.192 1.00 88.94 84 ARG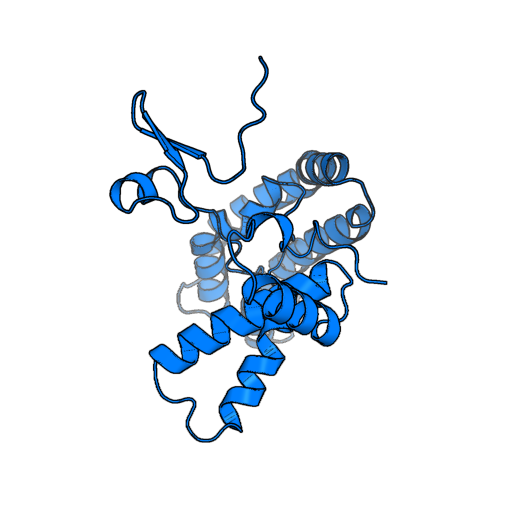 A C 1
ATOM 682 O O . ARG A 1 84 ? -13.784 -7.318 -6.027 1.00 88.94 84 ARG A O 1
ATOM 689 N N . HIS A 1 85 ? -13.599 -6.500 -8.114 1.00 89.19 85 HIS A N 1
ATOM 690 C CA . HIS A 1 85 ? -14.299 -5.247 -7.829 1.00 89.19 85 HIS A CA 1
ATOM 691 C C . HIS A 1 85 ? -15.751 -5.495 -7.392 1.00 89.19 85 HIS A C 1
ATOM 693 O O . HIS A 1 85 ? -16.161 -4.985 -6.355 1.00 89.19 85 HIS A O 1
ATOM 699 N N . GLN A 1 86 ? -16.501 -6.336 -8.112 1.00 93.06 86 GLN A N 1
ATOM 700 C CA . GLN A 1 86 ? -17.888 -6.651 -7.752 1.00 93.06 86 GLN A CA 1
ATOM 701 C C . GLN A 1 86 ? -17.992 -7.272 -6.349 1.00 93.06 86 GLN A C 1
ATOM 703 O O . GLN A 1 86 ? -18.743 -6.794 -5.506 1.00 93.06 86 GLN A O 1
ATOM 708 N N . GLN A 1 87 ? -17.161 -8.272 -6.046 1.00 93.81 87 GLN A N 1
ATOM 709 C CA . GLN A 1 87 ? -17.144 -8.921 -4.731 1.00 93.81 87 GLN A CA 1
ATOM 710 C C . GLN A 1 87 ? -16.771 -7.952 -3.598 1.00 93.81 87 GLN A C 1
ATOM 712 O O . GLN A 1 87 ? -17.266 -8.098 -2.479 1.00 93.81 87 GLN A O 1
ATOM 717 N N . ARG A 1 88 ? -15.918 -6.955 -3.866 1.00 93.75 88 ARG A N 1
ATOM 718 C CA . ARG A 1 88 ? -15.619 -5.880 -2.908 1.00 93.75 88 ARG A CA 1
ATOM 719 C C . ARG A 1 88 ? -16.856 -5.035 -2.618 1.00 93.75 88 ARG A C 1
ATOM 721 O O . ARG A 1 88 ? -17.137 -4.787 -1.447 1.00 93.75 88 ARG A O 1
ATOM 728 N N . GLN A 1 89 ? -17.610 -4.651 -3.646 1.00 94.56 89 GLN A N 1
ATOM 729 C CA . GLN A 1 89 ? -18.857 -3.904 -3.469 1.00 94.56 89 GLN A CA 1
ATOM 730 C C . GLN A 1 89 ? -19.894 -4.718 -2.682 1.00 94.56 89 GLN A C 1
ATOM 732 O O . GLN A 1 89 ? -20.472 -4.208 -1.728 1.00 94.56 89 GLN A O 1
ATOM 737 N N . ASP A 1 90 ? -20.051 -6.005 -2.994 1.00 94.81 90 ASP A N 1
ATOM 738 C CA . ASP A 1 90 ? -21.088 -6.838 -2.377 1.00 94.81 90 ASP A CA 1
ATOM 739 C C . ASP A 1 90 ? -20.752 -7.240 -0.930 1.00 94.81 90 ASP A C 1
ATOM 741 O O . ASP A 1 90 ? -21.619 -7.250 -0.056 1.00 94.81 90 ASP A O 1
ATOM 745 N N . LYS A 1 91 ? -19.488 -7.596 -0.656 1.00 94.94 91 LYS A N 1
ATOM 746 C CA . LYS A 1 91 ? -19.079 -8.195 0.629 1.00 94.94 91 LYS A CA 1
ATOM 747 C C . LYS A 1 91 ? -18.288 -7.251 1.522 1.00 94.94 91 LYS A C 1
ATOM 749 O O . LYS A 1 91 ? -18.479 -7.266 2.736 1.00 94.94 91 LYS A O 1
ATOM 754 N N . ALA A 1 92 ? -17.369 -6.466 0.961 1.00 94.12 92 ALA A N 1
ATOM 755 C CA . ALA A 1 92 ? -16.470 -5.628 1.754 1.00 94.12 92 ALA A CA 1
ATOM 756 C C . ALA A 1 92 ? -17.079 -4.254 2.069 1.00 94.12 92 ALA A C 1
ATOM 758 O O . ALA A 1 92 ? -16.914 -3.772 3.191 1.00 94.12 92 ALA A O 1
ATOM 759 N N . MET A 1 93 ? -17.827 -3.651 1.138 1.00 93.50 93 MET A N 1
ATOM 760 C CA . MET A 1 93 ? -18.446 -2.335 1.338 1.00 93.50 93 MET A CA 1
ATOM 761 C C . MET A 1 93 ? -19.385 -2.284 2.558 1.00 93.50 93 MET A C 1
ATOM 763 O O . MET A 1 93 ? -19.237 -1.364 3.367 1.00 93.50 93 MET A O 1
ATOM 767 N N . PRO A 1 94 ? -20.275 -3.272 2.800 1.00 95.75 94 PRO A N 1
ATOM 768 C CA . PRO A 1 94 ? -21.125 -3.261 3.993 1.00 95.75 94 PRO A CA 1
ATOM 769 C C . PRO A 1 94 ? -20.320 -3.321 5.299 1.00 95.75 94 PRO A C 1
ATOM 771 O O . PRO A 1 94 ? -20.645 -2.641 6.276 1.00 95.75 94 PRO A O 1
ATOM 774 N N . VAL A 1 95 ? -19.229 -4.098 5.311 1.00 94.75 95 VAL A N 1
ATOM 775 C CA . VAL A 1 95 ? -18.322 -4.215 6.463 1.00 94.75 95 VAL A CA 1
ATOM 776 C C . VAL A 1 95 ? -17.597 -2.893 6.711 1.00 94.75 95 VAL A C 1
ATOM 778 O O . VAL A 1 95 ? -17.505 -2.459 7.856 1.00 94.75 95 VAL A O 1
ATOM 781 N N . ILE A 1 96 ? -17.120 -2.233 5.653 1.00 93.25 96 ILE A N 1
ATOM 782 C CA . ILE A 1 96 ? -16.449 -0.930 5.729 1.00 93.25 96 ILE A CA 1
ATOM 783 C C . ILE A 1 96 ? -17.395 0.154 6.247 1.00 93.25 96 ILE A C 1
ATOM 785 O O . ILE A 1 96 ? -17.007 0.907 7.137 1.00 93.25 96 ILE A O 1
ATOM 789 N N . ASN A 1 97 ? -18.630 0.216 5.749 1.00 94.44 97 ASN A N 1
ATOM 790 C CA . ASN A 1 97 ? -19.614 1.203 6.201 1.00 94.44 97 ASN A CA 1
ATOM 791 C C . ASN A 1 97 ? -19.939 1.015 7.686 1.00 94.44 97 ASN A C 1
ATOM 793 O O . ASN A 1 97 ? -19.809 1.949 8.474 1.00 94.44 97 ASN A O 1
ATOM 797 N N . THR A 1 98 ? -20.215 -0.229 8.090 1.00 95.44 98 THR A N 1
ATOM 798 C CA . THR A 1 98 ? -20.439 -0.576 9.502 1.00 95.44 98 THR A CA 1
ATOM 799 C C . THR A 1 98 ? -19.228 -0.211 10.366 1.00 95.44 98 THR A C 1
ATOM 801 O O . THR A 1 98 ? -19.371 0.283 11.486 1.00 95.44 98 THR A O 1
ATOM 804 N N . PHE A 1 99 ? -18.015 -0.431 9.851 1.00 94.56 99 PHE A N 1
ATOM 805 C CA . PHE A 1 99 ? -16.785 -0.084 10.552 1.00 94.56 99 PHE A CA 1
ATOM 806 C C . PHE A 1 99 ? -16.612 1.429 10.708 1.00 94.56 99 PHE A C 1
ATOM 808 O O . PHE A 1 99 ? -16.202 1.878 11.778 1.00 94.56 99 PHE A O 1
ATOM 815 N N . LYS A 1 100 ? -16.966 2.218 9.685 1.00 94.75 100 LYS A N 1
ATOM 816 C CA . LYS A 1 100 ? -16.933 3.684 9.739 1.00 94.75 100 LYS A CA 1
ATOM 817 C C . LYS A 1 100 ? -17.848 4.217 10.830 1.00 94.75 100 LYS A C 1
ATOM 819 O O . LYS A 1 100 ? -17.407 4.991 11.675 1.00 94.75 100 LYS A O 1
ATOM 824 N N . ASP A 1 101 ? -19.094 3.753 10.840 1.00 95.50 101 ASP A N 1
ATOM 825 C CA . ASP A 1 101 ? -20.094 4.179 11.817 1.00 95.50 101 ASP A CA 1
ATOM 826 C C . ASP A 1 101 ? -19.658 3.818 13.237 1.00 95.50 101 ASP A C 1
ATOM 828 O O . ASP A 1 101 ? -19.803 4.606 14.174 1.00 95.50 101 ASP A O 1
ATOM 832 N N . TRP A 1 102 ? -19.068 2.632 13.399 1.00 95.00 102 TRP A N 1
ATOM 833 C CA . TRP A 1 102 ? -18.499 2.204 14.668 1.00 95.00 102 TRP A CA 1
ATOM 834 C C . TRP A 1 102 ? -17.306 3.068 15.104 1.00 95.00 102 TRP A C 1
ATOM 836 O O . TRP A 1 102 ? -17.211 3.396 16.289 1.00 95.00 102 TRP A O 1
ATOM 846 N N . LEU A 1 103 ? -16.417 3.468 14.187 1.00 93.06 103 LEU A N 1
ATOM 847 C CA . LEU A 1 103 ? -15.284 4.350 14.489 1.00 93.06 103 LEU A CA 1
ATOM 848 C C . LEU A 1 103 ? -15.750 5.740 14.931 1.00 93.06 103 LEU A C 1
ATOM 850 O O . LEU A 1 103 ? -15.271 6.223 15.952 1.00 93.06 103 LEU A O 1
ATOM 854 N N . ILE A 1 104 ? -16.715 6.338 14.224 1.00 94.31 104 ILE A N 1
ATOM 855 C CA . ILE A 1 104 ? -17.284 7.656 14.558 1.00 94.31 104 ILE A CA 1
ATOM 856 C C 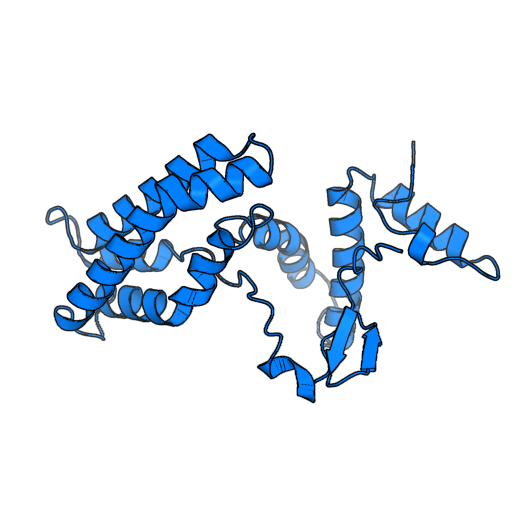. ILE A 1 104 ? -17.934 7.623 15.949 1.00 94.31 104 ILE A C 1
ATOM 858 O O . ILE A 1 104 ? -17.674 8.481 16.790 1.00 94.31 104 ILE A O 1
ATOM 862 N N . LYS A 1 105 ? -18.729 6.587 16.245 1.00 94.00 105 LYS A N 1
ATOM 863 C CA . LYS A 1 105 ? -19.320 6.405 17.585 1.00 94.00 105 LYS A CA 1
ATOM 864 C C . LYS A 1 105 ? -18.254 6.173 18.657 1.00 94.00 105 LYS A C 1
ATOM 866 O O . LYS A 1 105 ? -18.384 6.647 19.782 1.00 94.00 105 LYS A O 1
ATOM 871 N N . SER A 1 106 ? -17.203 5.424 18.328 1.00 91.31 106 SER A N 1
ATOM 872 C CA . SER A 1 106 ? -16.132 5.102 19.272 1.00 91.31 106 SER A CA 1
ATOM 873 C C . SER A 1 106 ? -15.250 6.304 19.590 1.00 91.31 106 SER A C 1
ATOM 875 O O . SER A 1 106 ? -14.797 6.402 20.728 1.00 91.31 106 SER A O 1
ATOM 877 N N . GLU A 1 107 ? -15.037 7.209 18.633 1.00 91.44 107 GLU A N 1
ATOM 878 C CA . GLU A 1 107 ? -14.294 8.459 18.815 1.00 91.44 107 GLU A CA 1
ATOM 879 C C . GLU A 1 107 ? -14.913 9.323 19.922 1.00 91.44 107 GLU A C 1
ATOM 881 O O . GLU A 1 107 ? -14.205 9.763 20.822 1.00 91.44 107 GLU A O 1
ATOM 886 N N . GLN A 1 108 ? -16.242 9.462 19.937 1.00 91.06 108 GLN A N 1
ATOM 887 C CA . GLN A 1 108 ? -16.973 10.242 20.950 1.00 91.06 108 GLN A CA 1
ATOM 888 C C . GLN A 1 108 ? -16.863 9.668 22.372 1.00 91.06 108 GLN A C 1
ATOM 890 O O . GLN A 1 108 ? -17.116 10.359 23.354 1.00 91.06 108 GLN A O 1
ATOM 895 N N . GLN A 1 109 ? -16.503 8.391 22.495 1.00 88.94 109 GLN A N 1
ATOM 896 C CA . GLN A 1 109 ? -16.469 7.659 23.761 1.00 88.94 109 GLN A CA 1
ATOM 897 C C . GLN A 1 109 ? -15.047 7.427 24.291 1.00 88.94 109 GLN A C 1
ATOM 899 O O . GLN A 1 109 ? -14.881 6.773 25.322 1.00 88.94 109 GLN A O 1
ATOM 904 N N . VAL A 1 110 ? -14.011 7.838 23.558 1.00 87.50 110 VAL A N 1
ATOM 905 C CA . VAL A 1 110 ? -12.612 7.556 23.897 1.00 87.50 110 VAL A CA 1
ATOM 906 C C . VAL A 1 110 ? -11.851 8.866 24.034 1.00 87.50 110 VAL A C 1
ATOM 908 O O . VAL A 1 110 ? -11.951 9.757 23.202 1.00 87.50 110 VAL A O 1
ATOM 911 N N . LEU A 1 111 ? -11.036 8.967 25.084 1.00 87.44 111 LEU A N 1
ATOM 912 C CA . LEU A 1 111 ? -10.174 10.124 25.293 1.00 87.44 111 LEU A CA 1
ATOM 913 C C . LEU A 1 111 ? -9.143 10.237 24.146 1.00 87.44 111 LEU A C 1
ATOM 915 O O . LEU A 1 111 ? -8.384 9.281 23.933 1.00 87.44 111 LEU A O 1
ATOM 919 N N . PRO A 1 112 ? -9.039 11.393 23.458 1.00 81.06 112 PRO A N 1
ATOM 920 C CA . PRO A 1 112 ? -8.207 11.548 22.258 1.00 81.06 112 PRO A CA 1
ATOM 921 C C . PRO A 1 112 ? -6.722 11.228 22.462 1.00 81.06 112 PRO A C 1
ATOM 923 O O . PRO A 1 112 ? -6.076 10.697 21.566 1.00 81.06 112 PRO A O 1
ATOM 926 N N . LYS A 1 113 ? -6.180 11.515 23.654 1.00 86.00 113 LYS A N 1
ATOM 927 C CA . LYS A 1 113 ? -4.759 11.310 23.996 1.00 86.00 113 LYS A CA 1
ATOM 928 C C . LYS A 1 113 ? -4.404 9.868 24.381 1.00 86.00 113 LYS A C 1
ATOM 930 O O . LYS A 1 113 ? -3.263 9.583 24.728 1.00 86.00 113 LYS A O 1
ATOM 935 N N . THR A 1 114 ? -5.372 8.953 24.384 1.00 88.38 114 THR A N 1
ATOM 936 C CA . THR A 1 114 ? -5.090 7.530 24.619 1.00 88.38 114 THR A CA 1
ATOM 937 C C . THR A 1 114 ? -4.600 6.873 23.335 1.00 88.38 114 THR A C 1
ATOM 939 O O . THR A 1 114 ? -4.978 7.288 22.243 1.00 88.38 114 THR A O 1
ATOM 942 N N . LYS A 1 115 ? -3.835 5.779 23.440 1.00 87.25 115 LYS A N 1
ATOM 943 C CA . LYS A 1 115 ? -3.391 5.017 22.257 1.00 87.25 115 LYS A CA 1
ATOM 944 C C . LYS A 1 115 ? -4.549 4.547 21.373 1.00 87.25 115 LYS A C 1
ATOM 946 O O . LYS A 1 115 ? -4.415 4.500 20.154 1.00 87.25 115 LYS A O 1
ATOM 951 N N . LEU A 1 116 ? -5.694 4.234 21.981 1.00 88.06 116 LEU A N 1
ATOM 952 C CA . LEU A 1 116 ? -6.909 3.886 21.250 1.00 88.06 116 LEU A CA 1
ATOM 953 C C . LEU A 1 116 ? -7.519 5.103 20.537 1.00 88.06 116 LEU A C 1
ATOM 955 O O . LEU A 1 116 ? -7.887 4.984 19.372 1.00 88.06 116 LEU A O 1
ATOM 959 N N . GLY A 1 117 ? -7.599 6.257 21.208 1.00 88.69 117 GLY A N 1
ATOM 960 C CA . GLY A 1 117 ? -8.077 7.510 20.615 1.00 88.69 117 GLY A CA 1
ATOM 961 C C . GLY A 1 117 ? -7.215 7.951 19.431 1.00 88.69 117 GLY A C 1
ATOM 962 O O . GLY A 1 117 ? -7.745 8.205 18.353 1.00 88.69 117 GLY A O 1
ATOM 963 N N . GLU A 1 118 ? -5.887 7.919 19.590 1.00 89.75 118 GLU A N 1
ATOM 964 C CA . GLU A 1 118 ? -4.917 8.187 18.518 1.00 89.75 118 GLU A CA 1
ATOM 965 C C . GLU A 1 118 ? -5.134 7.260 17.310 1.00 89.75 118 GLU A C 1
ATOM 967 O O . GLU A 1 118 ? -5.129 7.716 16.166 1.00 89.75 118 GLU A O 1
ATOM 972 N N . ALA A 1 119 ? -5.357 5.961 17.547 1.00 89.00 119 ALA A N 1
ATOM 973 C CA . ALA A 1 119 ? -5.579 4.982 16.484 1.00 89.00 119 ALA A CA 1
ATOM 974 C C . ALA A 1 119 ? -6.903 5.208 15.730 1.00 89.00 119 ALA A C 1
ATOM 976 O O . ALA A 1 119 ? -6.927 5.124 14.498 1.00 89.00 119 ALA A O 1
ATOM 977 N N . ILE A 1 120 ? -7.990 5.512 16.448 1.00 90.62 120 ILE A N 1
ATOM 978 C CA . ILE A 1 120 ? -9.299 5.814 15.849 1.00 90.62 120 ILE A CA 1
ATOM 979 C C . ILE A 1 120 ? -9.204 7.087 15.006 1.00 90.62 120 ILE A C 1
ATOM 981 O O . ILE A 1 120 ? -9.520 7.046 13.816 1.00 90.62 120 ILE A O 1
ATOM 985 N N . LEU A 1 121 ? -8.689 8.176 15.583 1.00 90.00 121 LEU A N 1
ATOM 986 C CA . LEU A 1 121 ? -8.557 9.464 14.904 1.00 90.00 121 LEU A CA 1
ATOM 987 C C . LEU A 1 121 ? -7.662 9.356 13.664 1.00 90.00 121 LEU A C 1
ATOM 989 O O . LEU A 1 121 ? -8.002 9.857 12.594 1.00 90.00 121 LEU A O 1
ATOM 993 N N . TYR A 1 122 ? -6.531 8.652 13.769 1.00 87.88 122 TYR A N 1
ATOM 994 C CA . TYR A 1 122 ? -5.664 8.396 12.620 1.00 87.88 122 TYR A CA 1
ATOM 995 C C . TYR A 1 122 ? -6.403 7.650 11.502 1.00 87.88 122 TYR A C 1
ATOM 997 O O . TYR A 1 122 ? -6.269 8.006 10.332 1.00 87.88 122 TYR A O 1
ATOM 1005 N N . THR A 1 123 ? -7.197 6.637 11.852 1.00 89.25 123 THR A N 1
ATOM 1006 C CA . THR A 1 123 ? -7.953 5.838 10.879 1.00 89.25 123 THR A CA 1
ATOM 1007 C C . THR A 1 123 ? -9.016 6.676 10.174 1.00 89.25 123 THR A C 1
ATOM 1009 O O . THR A 1 123 ? -9.112 6.617 8.950 1.00 89.25 123 THR A O 1
ATOM 1012 N N . LEU A 1 124 ? -9.761 7.498 10.919 1.00 90.69 124 LEU A N 1
ATOM 1013 C CA . LEU A 1 124 ? -10.758 8.417 10.362 1.00 90.69 124 LEU A CA 1
ATOM 1014 C C . LEU A 1 124 ? -10.110 9.462 9.442 1.00 90.69 124 LEU A C 1
ATOM 1016 O O . LEU A 1 124 ? -10.565 9.658 8.318 1.00 90.69 124 LEU A O 1
ATOM 1020 N N . ASN A 1 125 ? -8.979 10.045 9.848 1.00 89.06 125 ASN A N 1
ATOM 1021 C CA . ASN A 1 125 ? -8.241 11.022 9.039 1.00 89.06 125 ASN A CA 1
ATOM 1022 C C . ASN A 1 125 ? -7.672 10.446 7.733 1.00 89.06 125 ASN A C 1
ATOM 1024 O O . ASN A 1 125 ? -7.389 11.193 6.798 1.00 89.06 125 ASN A O 1
ATOM 1028 N N . GLN A 1 126 ? -7.445 9.131 7.665 1.00 84.69 126 GLN A N 1
ATOM 1029 C CA . GLN A 1 126 ? -6.962 8.459 6.456 1.00 84.69 126 GLN A CA 1
ATOM 1030 C C . GLN A 1 126 ? -8.064 7.692 5.716 1.00 84.69 126 GLN A C 1
ATOM 1032 O O . GLN A 1 126 ? -7.745 6.969 4.772 1.00 84.69 126 GLN A O 1
ATOM 1037 N N . TRP A 1 127 ? -9.332 7.843 6.109 1.00 88.38 127 TRP A N 1
ATOM 1038 C CA . TRP A 1 127 ? -10.432 6.997 5.650 1.00 88.38 127 TRP A CA 1
ATOM 1039 C C . TRP A 1 127 ? -10.512 6.882 4.126 1.00 88.38 127 TRP A C 1
ATOM 1041 O O . TRP A 1 127 ? -10.440 5.775 3.599 1.00 88.38 127 TRP A O 1
ATOM 1051 N N . ASP A 1 128 ? -10.538 8.014 3.417 1.00 85.25 128 ASP A N 1
ATOM 1052 C CA . ASP A 1 128 ? -10.666 8.040 1.954 1.00 85.25 128 ASP A CA 1
ATOM 1053 C C . ASP A 1 128 ? -9.546 7.264 1.254 1.00 85.25 128 ASP A C 1
ATOM 1055 O O . ASP A 1 128 ? -9.772 6.572 0.260 1.00 85.25 128 ASP A O 1
ATOM 1059 N N . LYS A 1 129 ? -8.327 7.330 1.802 1.00 81.94 129 LYS A N 1
ATOM 1060 C CA . LYS A 1 129 ? -7.179 6.586 1.277 1.00 81.94 129 LYS A CA 1
ATOM 1061 C C . LYS A 1 129 ? -7.303 5.100 1.584 1.00 81.94 129 LYS A C 1
ATOM 1063 O O . LYS A 1 129 ? -7.019 4.289 0.713 1.00 81.94 129 LYS A O 1
ATOM 1068 N N . LEU A 1 130 ? -7.744 4.745 2.791 1.00 81.81 130 LEU A N 1
ATOM 1069 C CA . LEU A 1 130 ? -7.922 3.355 3.213 1.00 81.81 130 LEU A CA 1
ATOM 1070 C C . LEU A 1 130 ? -9.043 2.654 2.447 1.00 81.81 130 LEU A C 1
ATOM 1072 O O . LEU A 1 130 ? -8.967 1.448 2.248 1.00 81.81 130 LEU A O 1
ATOM 1076 N N . THR A 1 131 ? -10.059 3.384 1.989 1.00 87.62 131 THR A N 1
ATOM 1077 C CA . THR A 1 131 ? -11.161 2.830 1.191 1.00 87.62 131 THR A CA 1
ATOM 1078 C C . THR A 1 131 ? -10.940 2.939 -0.315 1.00 87.62 131 THR A C 1
ATOM 1080 O O . THR A 1 131 ? -11.726 2.389 -1.080 1.00 87.62 131 THR A O 1
ATOM 1083 N N . ALA A 1 132 ? -9.871 3.597 -0.776 1.00 84.50 132 ALA A N 1
ATOM 1084 C CA . ALA A 1 132 ? -9.622 3.814 -2.203 1.00 84.50 132 ALA A CA 1
ATOM 1085 C C . ALA A 1 132 ? -9.523 2.507 -3.008 1.00 84.50 132 ALA A C 1
ATOM 1087 O O . ALA A 1 132 ? -9.965 2.458 -4.152 1.00 84.50 132 ALA A O 1
ATOM 1088 N N . TYR A 1 133 ? -9.012 1.424 -2.411 1.00 83.12 133 TYR A N 1
ATOM 1089 C CA . TYR A 1 133 ? -8.903 0.124 -3.086 1.00 83.12 133 TYR A CA 1
ATOM 1090 C C . TYR A 1 133 ? -10.257 -0.516 -3.438 1.00 83.12 133 TYR A C 1
ATOM 1092 O O . TYR A 1 133 ? -10.308 -1.437 -4.251 1.00 83.12 133 TYR A O 1
ATOM 1100 N N . MET A 1 134 ? -11.356 -0.026 -2.860 1.00 83.81 134 MET A N 1
ATOM 1101 C CA . MET A 1 134 ? -12.709 -0.442 -3.229 1.00 83.81 134 MET A CA 1
ATOM 1102 C C . MET A 1 134 ? -13.132 0.095 -4.598 1.00 83.81 134 MET A C 1
ATOM 1104 O O . MET A 1 134 ? -13.978 -0.511 -5.239 1.00 83.81 134 MET A O 1
ATOM 1108 N N . GLN A 1 135 ? -12.558 1.217 -5.045 1.00 82.44 135 GLN A N 1
ATOM 1109 C CA . GLN A 1 135 ? -12.985 1.923 -6.261 1.00 82.44 135 GLN A CA 1
ATOM 1110 C C . GLN A 1 135 ? -12.487 1.255 -7.544 1.00 82.44 135 GLN A C 1
ATOM 1112 O O . GLN A 1 135 ? -13.069 1.447 -8.605 1.00 82.44 135 GLN A O 1
ATOM 1117 N N . ASP A 1 136 ? -11.393 0.500 -7.461 1.00 78.88 136 ASP A N 1
ATOM 1118 C CA . ASP A 1 136 ? -10.790 -0.151 -8.615 1.00 78.88 136 ASP A CA 1
ATOM 1119 C C . ASP A 1 136 ? -10.299 -1.541 -8.221 1.00 78.88 136 ASP A C 1
ATOM 1121 O O . ASP A 1 136 ? -9.515 -1.726 -7.281 1.00 78.88 136 ASP A O 1
ATOM 1125 N N . GLY A 1 137 ? -10.756 -2.526 -8.992 1.00 77.69 137 GLY A N 1
ATOM 1126 C CA . GLY A 1 137 ? -10.327 -3.899 -8.880 1.00 77.69 137 GLY A CA 1
ATOM 1127 C C . GLY A 1 137 ? -8.812 -4.026 -8.922 1.00 77.69 137 GLY A C 1
ATOM 1128 O O . GLY A 1 137 ? -8.321 -4.855 -8.188 1.00 77.69 137 GLY A O 1
ATOM 1129 N N . HIS A 1 138 ? -8.046 -3.232 -9.676 1.00 78.75 138 HIS A N 1
ATOM 1130 C CA . HIS A 1 138 ? -6.579 -3.321 -9.787 1.00 78.75 138 HIS A CA 1
ATOM 1131 C C . HIS A 1 138 ? -5.818 -3.030 -8.491 1.00 78.75 138 HIS A C 1
ATOM 1133 O O . HIS A 1 138 ? -4.669 -3.452 -8.339 1.00 78.75 138 HIS A O 1
ATOM 1139 N N . LEU A 1 139 ? -6.438 -2.310 -7.563 1.00 82.06 139 LEU A N 1
ATOM 1140 C CA . LEU A 1 139 ? -5.790 -1.867 -6.342 1.00 82.06 139 LEU A CA 1
ATOM 1141 C C . LEU A 1 139 ? -5.736 -2.986 -5.296 1.00 82.06 139 LEU A C 1
ATOM 1143 O O . LEU A 1 139 ? -6.634 -3.826 -5.204 1.00 82.06 139 LEU A O 1
ATOM 1147 N N . ASN A 1 140 ? -4.680 -2.979 -4.485 1.00 81.06 140 ASN A N 1
ATOM 1148 C CA . ASN A 1 140 ? -4.545 -3.862 -3.329 1.00 81.06 140 ASN A CA 1
ATOM 1149 C C . ASN A 1 140 ? -5.043 -3.151 -2.065 1.00 81.06 140 ASN A C 1
ATOM 1151 O O . ASN A 1 140 ? -4.946 -1.931 -1.969 1.00 81.06 140 ASN A O 1
ATOM 1155 N N . ILE A 1 141 ? -5.521 -3.916 -1.082 1.00 84.50 141 ILE A N 1
ATOM 1156 C CA . ILE A 1 141 ? -5.938 -3.400 0.237 1.00 84.50 141 ILE A CA 1
ATOM 1157 C C . ILE A 1 141 ? -4.811 -2.690 1.001 1.00 84.50 141 ILE A C 1
ATOM 1159 O O . ILE A 1 141 ? -5.065 -1.840 1.852 1.00 84.50 141 ILE A O 1
ATOM 1163 N N . ASP A 1 142 ? -3.560 -3.026 0.693 1.00 82.00 142 ASP A N 1
ATOM 1164 C CA . ASP A 1 142 ? -2.379 -2.461 1.321 1.00 82.00 142 ASP A CA 1
ATOM 1165 C C . ASP A 1 142 ? -1.284 -2.126 0.298 1.00 82.00 142 ASP A C 1
ATOM 1167 O O . ASP A 1 142 ? -1.288 -2.560 -0.859 1.00 82.00 142 ASP A O 1
ATOM 1171 N N . ASN A 1 143 ? -0.320 -1.329 0.748 1.00 77.31 143 ASN A N 1
ATOM 1172 C CA . ASN A 1 143 ? 0.865 -0.933 -0.003 1.00 77.31 143 ASN A CA 1
ATOM 1173 C C . ASN A 1 143 ? 2.073 -1.854 0.271 1.00 77.31 143 ASN A C 1
ATOM 1175 O O . ASN A 1 143 ? 3.186 -1.521 -0.142 1.00 77.31 143 ASN A O 1
ATOM 1179 N N . ASN A 1 144 ? 1.891 -3.014 0.922 1.00 80.88 144 ASN A N 1
ATOM 1180 C CA . ASN A 1 144 ? 2.998 -3.853 1.397 1.00 80.88 144 ASN A CA 1
ATOM 1181 C C . ASN A 1 144 ? 3.909 -4.304 0.253 1.00 80.88 144 ASN A C 1
ATOM 1183 O O . ASN A 1 144 ? 5.119 -4.418 0.434 1.00 80.88 144 ASN A O 1
ATOM 1187 N N . ARG A 1 145 ? 3.351 -4.554 -0.939 1.00 77.88 145 ARG A N 1
ATOM 1188 C CA . ARG A 1 145 ? 4.150 -4.890 -2.129 1.00 77.88 145 ARG A CA 1
ATOM 1189 C C . ARG A 1 145 ? 5.123 -3.762 -2.476 1.00 77.88 145 ARG A C 1
ATOM 1191 O O . ARG A 1 145 ? 6.306 -4.026 -2.646 1.00 77.88 145 ARG A O 1
ATOM 1198 N N . ALA A 1 146 ? 4.642 -2.521 -2.525 1.00 76.94 146 ALA A N 1
ATOM 1199 C CA . ALA A 1 146 ? 5.479 -1.362 -2.821 1.00 76.94 146 ALA A CA 1
ATOM 1200 C C . ALA A 1 146 ? 6.534 -1.132 -1.724 1.00 76.94 146 ALA A C 1
ATOM 1202 O O . ALA A 1 146 ? 7.699 -0.891 -2.035 1.00 76.94 146 ALA A O 1
ATOM 1203 N N . GLU A 1 147 ? 6.156 -1.279 -0.448 1.00 79.38 147 GLU A N 1
ATOM 1204 C CA . GLU A 1 147 ? 7.095 -1.187 0.679 1.00 79.38 147 GLU A CA 1
ATOM 1205 C C . GLU A 1 147 ? 8.187 -2.265 0.620 1.00 79.38 147 GLU A C 1
ATOM 1207 O O . GLU A 1 147 ? 9.354 -1.990 0.901 1.00 79.38 147 GLU A O 1
ATOM 1212 N N . ARG A 1 148 ? 7.839 -3.492 0.212 1.00 81.75 148 ARG A N 1
ATOM 1213 C CA . ARG A 1 148 ? 8.811 -4.575 0.006 1.00 81.75 148 ARG A CA 1
ATOM 1214 C C . ARG A 1 148 ? 9.747 -4.286 -1.166 1.00 81.75 148 ARG A C 1
ATOM 1216 O O . ARG A 1 148 ? 10.946 -4.478 -1.000 1.00 81.75 148 ARG A O 1
ATOM 1223 N N . CYS A 1 149 ? 9.236 -3.783 -2.290 1.00 78.50 149 CYS A N 1
ATOM 1224 C CA . CYS A 1 149 ? 10.041 -3.430 -3.466 1.00 78.50 149 CYS A CA 1
ATOM 1225 C C . CYS A 1 149 ? 11.075 -2.331 -3.173 1.00 78.50 149 CYS A C 1
ATOM 1227 O O . CYS A 1 149 ? 12.202 -2.403 -3.649 1.00 78.50 149 CYS A O 1
ATOM 1229 N N . ILE A 1 150 ? 10.736 -1.331 -2.349 1.00 80.50 150 ILE A N 1
ATOM 1230 C CA . ILE A 1 150 ? 11.674 -0.243 -2.013 1.00 80.50 150 ILE A CA 1
ATOM 1231 C C . ILE A 1 150 ? 12.655 -0.615 -0.887 1.00 80.50 150 ILE A C 1
ATOM 1233 O O . ILE A 1 150 ? 13.682 0.042 -0.703 1.00 80.50 150 ILE A O 1
ATOM 1237 N N . LYS A 1 151 ? 12.376 -1.671 -0.113 1.00 82.56 151 LYS A N 1
ATOM 1238 C CA . LYS A 1 151 ? 13.187 -2.060 1.052 1.00 82.56 151 LYS A CA 1
ATOM 1239 C C . LYS A 1 151 ? 14.663 -2.347 0.715 1.00 82.56 151 LYS A C 1
ATOM 1241 O O . LYS A 1 151 ? 15.506 -1.836 1.455 1.00 82.56 151 LYS A O 1
ATOM 1246 N N . PRO A 1 152 ? 15.021 -3.074 -0.365 1.00 83.00 152 PRO A N 1
ATOM 1247 C CA . PRO A 1 152 ? 16.418 -3.270 -0.758 1.00 83.00 152 PRO A CA 1
ATOM 1248 C C . PRO A 1 152 ? 17.165 -1.955 -0.988 1.00 83.00 152 PRO A C 1
ATOM 1250 O O . PRO A 1 152 ? 18.266 -1.788 -0.475 1.00 83.00 152 PRO A O 1
ATOM 1253 N N . PHE A 1 153 ? 16.538 -0.983 -1.658 1.00 80.56 153 PHE A N 1
ATOM 1254 C CA . PHE A 1 153 ? 17.109 0.353 -1.850 1.00 80.56 153 PHE A CA 1
ATOM 1255 C C . PHE A 1 153 ? 17.330 1.076 -0.513 1.00 80.56 153 PHE A C 1
ATOM 1257 O O . PHE A 1 153 ? 18.396 1.638 -0.268 1.00 80.56 153 PHE A O 1
ATOM 1264 N N . VAL A 1 154 ? 16.344 1.025 0.392 1.00 82.19 154 VAL A N 1
ATOM 1265 C CA . VAL A 1 154 ? 16.433 1.659 1.721 1.00 82.19 154 VAL A CA 1
ATOM 1266 C C . VAL A 1 154 ? 17.540 1.051 2.587 1.00 82.19 154 VAL A C 1
ATOM 1268 O O . VAL A 1 154 ? 18.113 1.767 3.413 1.00 82.19 154 VAL A O 1
ATOM 1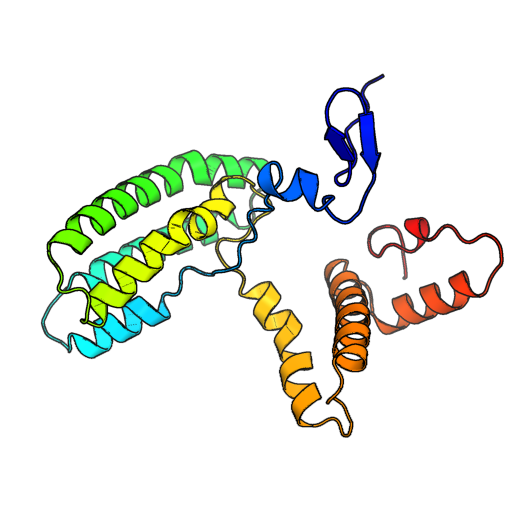271 N N . ILE A 1 155 ? 17.833 -0.239 2.420 1.00 83.62 155 ILE A N 1
ATOM 1272 C CA . ILE A 1 155 ? 18.955 -0.917 3.080 1.00 83.62 155 ILE A CA 1
ATOM 1273 C C . ILE A 1 155 ? 20.270 -0.537 2.390 1.00 83.62 155 ILE A C 1
ATOM 1275 O O . ILE A 1 155 ? 21.198 -0.101 3.064 1.00 83.62 155 ILE A O 1
ATOM 1279 N N . GLY A 1 156 ? 20.326 -0.618 1.059 1.00 82.69 156 GLY A N 1
ATOM 1280 C CA . GLY A 1 156 ? 21.511 -0.309 0.258 1.00 82.69 156 GLY A CA 1
ATOM 1281 C C . GLY A 1 156 ? 22.037 1.104 0.489 1.00 82.69 156 GLY A C 1
ATOM 1282 O O . GLY A 1 156 ? 23.216 1.271 0.781 1.00 82.69 156 GLY A O 1
ATOM 1283 N N . ARG A 1 157 ? 21.162 2.119 0.509 1.00 80.06 157 ARG A N 1
ATOM 1284 C CA . ARG A 1 157 ? 21.559 3.519 0.756 1.00 80.06 157 ARG A CA 1
ATOM 1285 C C . ARG A 1 157 ? 22.265 3.753 2.097 1.00 80.06 157 ARG A C 1
ATOM 1287 O O . ARG A 1 157 ? 22.950 4.757 2.233 1.00 80.06 157 ARG A O 1
ATOM 1294 N N . LYS A 1 158 ? 22.069 2.880 3.098 1.00 80.75 158 LYS A N 1
ATOM 1295 C CA . LYS A 1 158 ? 22.797 2.969 4.377 1.00 80.75 158 LYS A CA 1
ATOM 1296 C C . LYS A 1 158 ? 24.250 2.509 4.243 1.00 80.75 158 LYS A C 1
ATOM 1298 O O . LYS A 1 158 ? 25.080 2.933 5.034 1.00 80.75 158 LYS A O 1
ATOM 1303 N N . ASN A 1 159 ? 24.528 1.663 3.253 1.00 80.81 159 ASN A N 1
ATOM 1304 C CA . ASN A 1 159 ? 25.825 1.039 3.011 1.00 80.81 159 ASN A CA 1
ATOM 1305 C C . ASN A 1 159 ? 26.578 1.676 1.830 1.00 80.81 159 ASN A C 1
ATOM 1307 O O . ASN A 1 159 ? 27.761 1.407 1.647 1.00 80.81 159 ASN A O 1
ATOM 1311 N N . TRP A 1 160 ? 25.918 2.498 1.010 1.00 83.31 160 TRP A N 1
ATOM 1312 C CA . TRP A 1 160 ? 26.554 3.190 -0.109 1.00 83.31 160 TRP A CA 1
ATOM 1313 C C . TRP A 1 160 ? 27.202 4.494 0.347 1.00 83.31 160 TRP A C 1
ATOM 1315 O O . TRP A 1 160 ? 26.528 5.421 0.807 1.00 83.31 160 TRP A O 1
ATOM 1325 N N . LEU A 1 161 ? 28.516 4.589 0.155 1.00 74.62 161 LEU A N 1
ATOM 1326 C CA . LEU A 1 161 ? 29.239 5.847 0.281 1.00 74.62 161 LEU A CA 1
ATOM 1327 C C . LEU A 1 161 ? 28.670 6.835 -0.759 1.00 74.62 161 LEU A C 1
ATOM 1329 O O . LEU A 1 161 ? 28.429 6.465 -1.904 1.00 74.62 161 LEU A O 1
ATOM 1333 N N . PHE A 1 162 ? 28.423 8.084 -0.351 1.00 70.44 162 PHE A N 1
ATOM 1334 C CA . PHE A 1 162 ? 27.969 9.196 -1.213 1.00 70.44 162 PHE A CA 1
ATOM 1335 C C . PHE A 1 162 ? 26.476 9.247 -1.623 1.00 70.44 162 PHE A C 1
ATOM 1337 O O . PHE A 1 162 ? 26.089 10.098 -2.425 1.00 70.44 162 PHE A O 1
ATOM 1344 N N . SER A 1 163 ? 25.582 8.466 -1.000 1.00 70.56 163 SER A N 1
ATOM 1345 C CA . SER A 1 163 ? 24.117 8.575 -1.203 1.00 70.56 163 SER A CA 1
ATOM 1346 C C . SER A 1 163 ? 23.451 9.724 -0.403 1.00 70.56 163 SER A C 1
ATOM 1348 O O . SER A 1 163 ? 22.413 9.527 0.233 1.00 70.56 163 SER A O 1
ATOM 1350 N N . GLN A 1 164 ? 24.037 10.927 -0.400 1.00 75.44 164 GLN A N 1
ATOM 1351 C CA . GLN A 1 164 ? 23.618 12.037 0.485 1.00 75.44 164 GLN A CA 1
ATOM 1352 C C . GLN A 1 164 ? 22.933 13.213 -0.230 1.00 75.44 164 GLN A C 1
ATOM 1354 O O . GLN A 1 164 ? 22.426 14.120 0.424 1.00 75.44 164 GLN A O 1
ATOM 1359 N N . THR A 1 165 ? 22.883 13.219 -1.564 1.00 85.38 165 THR A N 1
ATOM 1360 C CA . THR A 1 165 ? 22.302 14.338 -2.322 1.00 85.38 165 THR A CA 1
ATOM 1361 C C . THR A 1 165 ? 20.881 14.033 -2.792 1.00 85.38 165 THR A C 1
ATOM 1363 O O . THR A 1 165 ? 20.562 12.909 -3.187 1.00 85.38 165 THR A O 1
ATOM 1366 N N . ALA A 1 166 ? 20.020 15.056 -2.826 1.00 84.56 166 ALA A N 1
ATOM 1367 C CA . ALA A 1 166 ? 18.664 14.932 -3.369 1.00 84.56 166 ALA A CA 1
ATOM 1368 C C . ALA A 1 166 ? 18.674 14.499 -4.849 1.00 84.56 166 ALA A C 1
ATOM 1370 O O . ALA A 1 166 ? 17.848 13.688 -5.267 1.00 84.56 166 ALA A O 1
ATOM 1371 N N . ARG A 1 167 ? 19.654 14.982 -5.628 1.00 83.69 167 ARG A N 1
ATOM 1372 C CA . ARG A 1 167 ? 19.861 14.579 -7.029 1.00 83.69 167 ARG A CA 1
ATOM 1373 C C . ARG A 1 167 ? 20.196 13.091 -7.154 1.00 83.69 167 ARG A C 1
ATOM 1375 O O . ARG A 1 167 ? 19.588 12.412 -7.975 1.00 83.69 167 ARG A O 1
ATOM 1382 N N . GLY A 1 168 ? 21.105 12.576 -6.323 1.00 83.69 168 GLY A N 1
ATOM 1383 C CA . GLY A 1 168 ? 21.447 11.151 -6.301 1.00 83.69 168 GLY A CA 1
ATOM 1384 C C . GLY A 1 168 ? 20.268 10.272 -5.877 1.00 83.69 168 GLY A C 1
ATOM 1385 O O . GLY A 1 168 ? 20.017 9.231 -6.487 1.00 83.69 168 GLY A O 1
ATOM 1386 N N . ALA A 1 169 ? 19.483 10.726 -4.895 1.00 81.44 169 ALA A N 1
ATOM 1387 C CA . ALA A 1 169 ? 18.258 10.043 -4.484 1.00 81.44 169 ALA A CA 1
ATOM 1388 C C . ALA A 1 169 ? 17.221 9.986 -5.617 1.00 81.44 169 ALA A C 1
ATOM 1390 O O . ALA A 1 169 ? 16.618 8.937 -5.839 1.00 81.44 169 ALA A O 1
ATOM 1391 N N . HIS A 1 170 ? 17.046 11.082 -6.361 1.00 82.44 170 HIS A N 1
ATOM 1392 C CA . HIS A 1 170 ? 16.147 11.127 -7.511 1.00 82.44 170 HIS A CA 1
ATOM 1393 C C . HIS A 1 170 ? 16.605 10.188 -8.635 1.00 82.44 170 HIS A C 1
ATOM 1395 O O . HIS A 1 170 ? 15.815 9.374 -9.106 1.00 82.44 170 HIS A O 1
ATOM 1401 N N . ALA A 1 171 ? 17.883 10.246 -9.028 1.00 85.38 171 ALA A N 1
ATOM 1402 C CA . ALA A 1 171 ? 18.442 9.357 -10.050 1.00 85.38 171 ALA A CA 1
ATOM 1403 C C . ALA A 1 171 ? 18.277 7.877 -9.669 1.00 85.38 171 ALA A C 1
ATOM 1405 O O . ALA A 1 171 ? 17.823 7.066 -10.476 1.00 85.38 171 ALA A O 1
ATOM 1406 N N . SER A 1 172 ? 18.547 7.543 -8.405 1.00 83.25 172 SER A N 1
ATOM 1407 C CA . SER A 1 172 ? 18.344 6.187 -7.900 1.00 83.25 172 SER A CA 1
ATOM 1408 C C . SER A 1 172 ? 16.871 5.778 -7.950 1.00 83.25 172 SER A C 1
ATOM 1410 O O . SER A 1 172 ? 16.554 4.692 -8.419 1.00 83.25 172 SER A O 1
ATOM 1412 N N . ALA A 1 173 ? 15.949 6.643 -7.519 1.00 83.56 173 ALA A N 1
ATOM 1413 C CA . ALA A 1 173 ? 14.519 6.345 -7.561 1.00 83.56 173 ALA A CA 1
ATOM 1414 C C . ALA A 1 173 ? 14.027 6.056 -8.988 1.00 83.56 173 ALA A C 1
ATOM 1416 O O . ALA A 1 173 ? 13.220 5.145 -9.175 1.00 83.56 173 ALA A O 1
ATOM 1417 N N . VAL A 1 174 ? 14.536 6.780 -9.992 1.00 85.75 174 VAL A N 1
ATOM 1418 C CA . VAL A 1 174 ? 14.241 6.516 -11.409 1.00 85.75 174 VAL A CA 1
ATOM 1419 C C . VAL A 1 174 ? 14.747 5.131 -11.816 1.00 85.75 174 VAL A C 1
ATOM 1421 O O . VAL A 1 174 ? 13.957 4.319 -12.294 1.00 85.75 174 VAL A O 1
ATOM 1424 N N . LEU A 1 175 ? 16.023 4.823 -11.561 1.00 86.38 175 LEU A N 1
ATOM 1425 C CA . LEU A 1 175 ? 16.627 3.539 -11.934 1.00 86.38 175 LEU A CA 1
ATOM 1426 C C . LEU A 1 175 ? 15.914 2.347 -11.277 1.00 86.38 175 LEU A C 1
ATOM 1428 O O . LEU A 1 175 ? 15.542 1.389 -11.951 1.00 86.38 175 LEU A O 1
ATOM 1432 N N . TYR A 1 176 ? 15.660 2.424 -9.969 1.00 85.06 176 TYR A N 1
ATOM 1433 C CA . TYR A 1 176 ? 14.939 1.375 -9.247 1.00 85.06 176 TYR A CA 1
ATOM 1434 C C . TYR A 1 176 ? 13.496 1.234 -9.732 1.00 85.06 176 TYR A C 1
ATOM 1436 O O . TYR A 1 176 ? 12.990 0.119 -9.794 1.00 85.06 176 TYR A O 1
ATOM 1444 N N . SER A 1 177 ? 12.837 2.326 -10.133 1.00 84.62 177 SER A N 1
ATOM 1445 C CA . SER A 1 177 ? 11.497 2.242 -10.726 1.00 84.62 177 SER A CA 1
ATOM 1446 C C . SER A 1 177 ? 11.511 1.463 -12.041 1.00 84.62 177 SER A C 1
ATOM 1448 O O . SER A 1 177 ? 10.615 0.655 -12.269 1.00 84.62 177 SER A O 1
ATOM 1450 N N . ILE A 1 178 ? 12.530 1.660 -12.882 1.00 88.31 178 ILE A N 1
ATOM 1451 C CA . ILE A 1 178 ? 12.697 0.918 -14.141 1.00 88.31 178 ILE A CA 1
ATOM 1452 C C . ILE A 1 178 ? 12.920 -0.571 -13.849 1.00 88.31 178 ILE A C 1
ATOM 1454 O O . ILE A 1 178 ? 12.186 -1.410 -14.367 1.00 88.31 178 ILE A O 1
ATOM 1458 N N . ILE A 1 179 ? 13.860 -0.894 -12.956 1.00 88.56 179 ILE A N 1
ATOM 1459 C CA . ILE A 1 179 ? 14.186 -2.276 -12.567 1.00 88.56 179 ILE A CA 1
ATOM 1460 C C . ILE A 1 179 ? 12.972 -2.996 -11.968 1.00 88.56 179 ILE A C 1
ATOM 1462 O O . ILE A 1 179 ? 12.659 -4.117 -12.361 1.00 88.56 179 ILE A O 1
ATOM 1466 N N . GLU A 1 180 ? 12.269 -2.370 -11.023 1.00 84.19 180 GLU A N 1
ATOM 1467 C CA . GLU A 1 180 ? 11.099 -2.980 -10.385 1.00 84.19 180 GLU A CA 1
ATOM 1468 C C . GLU A 1 180 ? 9.923 -3.119 -11.363 1.00 84.19 180 GLU A C 1
ATOM 1470 O O . GLU A 1 180 ? 9.137 -4.057 -11.240 1.00 84.19 180 GLU A O 1
ATOM 1475 N N . THR A 1 181 ? 9.822 -2.243 -12.369 1.00 85.12 181 THR A N 1
ATOM 1476 C CA . THR A 1 181 ? 8.833 -2.397 -13.446 1.00 85.12 181 THR A CA 1
ATOM 1477 C C . THR A 1 181 ? 9.202 -3.554 -14.374 1.00 85.12 181 THR A C 1
ATOM 1479 O O . THR A 1 181 ? 8.313 -4.322 -14.728 1.00 85.12 181 THR A O 1
ATOM 1482 N N . ALA A 1 182 ? 10.481 -3.737 -14.717 1.00 87.94 182 ALA A N 1
ATOM 1483 C CA . ALA A 1 182 ? 10.946 -4.881 -15.507 1.00 87.94 182 ALA A CA 1
ATOM 1484 C C . ALA A 1 182 ? 10.634 -6.212 -14.804 1.00 87.94 182 ALA A C 1
ATOM 1486 O O . ALA A 1 182 ? 9.952 -7.062 -15.369 1.00 87.94 182 ALA A O 1
ATOM 1487 N N . LYS A 1 183 ? 10.993 -6.333 -13.518 1.00 85.81 183 LYS A N 1
ATOM 1488 C CA . LYS A 1 183 ? 10.645 -7.506 -12.696 1.00 85.81 183 LYS A CA 1
ATOM 1489 C C . LYS A 1 183 ? 9.140 -7.748 -12.610 1.00 85.81 183 LYS A C 1
ATOM 1491 O O . LYS A 1 183 ? 8.702 -8.887 -12.539 1.00 85.81 183 LYS A O 1
ATOM 1496 N N . ALA A 1 184 ? 8.338 -6.683 -12.555 1.00 85.56 184 ALA A N 1
ATOM 1497 C CA . ALA A 1 184 ? 6.883 -6.797 -12.492 1.00 85.56 184 ALA A CA 1
ATOM 1498 C C . ALA A 1 184 ? 6.241 -7.274 -13.806 1.00 85.56 184 ALA A C 1
ATOM 1500 O O . ALA A 1 184 ? 5.058 -7.604 -13.775 1.00 85.56 184 ALA A O 1
ATOM 1501 N N . ASN A 1 185 ? 6.991 -7.275 -14.912 1.00 86.12 185 ASN A N 1
ATOM 1502 C CA . ASN A 1 185 ? 6.608 -7.841 -16.208 1.00 86.12 185 ASN A CA 1
ATOM 1503 C C . ASN A 1 185 ? 7.409 -9.121 -16.511 1.00 86.12 185 ASN A C 1
ATOM 1505 O O . ASN A 1 185 ? 7.578 -9.472 -17.671 1.00 86.12 185 ASN A O 1
ATOM 1509 N N . ASP A 1 186 ? 7.931 -9.779 -15.470 1.00 88.81 186 ASP A N 1
ATOM 1510 C CA . ASP A 1 186 ? 8.649 -11.055 -15.556 1.00 88.81 186 ASP A CA 1
ATOM 1511 C C . ASP A 1 186 ? 9.916 -11.023 -16.436 1.00 88.81 186 ASP A C 1
ATOM 1513 O O . ASP A 1 186 ? 10.397 -12.057 -16.889 1.00 88.81 186 ASP A O 1
ATOM 1517 N N . LEU A 1 187 ? 10.507 -9.838 -16.626 1.00 89.19 187 LEU A N 1
ATOM 1518 C CA . LEU A 1 187 ? 11.766 -9.674 -17.349 1.00 89.19 187 LEU A CA 1
ATOM 1519 C C . LEU A 1 187 ? 12.973 -9.812 -16.418 1.00 89.19 187 LEU A C 1
ATOM 1521 O O . LEU A 1 187 ? 12.973 -9.305 -15.288 1.00 89.19 187 LEU A O 1
ATOM 1525 N N . VAL A 1 188 ? 14.052 -10.401 -16.938 1.00 93.00 188 VAL A N 1
ATOM 1526 C CA . VAL A 1 188 ? 15.374 -10.350 -16.307 1.00 93.00 188 VAL A CA 1
ATOM 1527 C C . VAL A 1 188 ? 15.895 -8.907 -16.394 1.00 93.00 188 VAL A C 1
ATOM 1529 O O . VAL A 1 188 ? 16.096 -8.388 -17.494 1.00 93.00 188 VAL A O 1
ATOM 1532 N N . PRO A 1 189 ? 16.125 -8.208 -15.262 1.00 91.75 189 PRO A N 1
ATOM 1533 C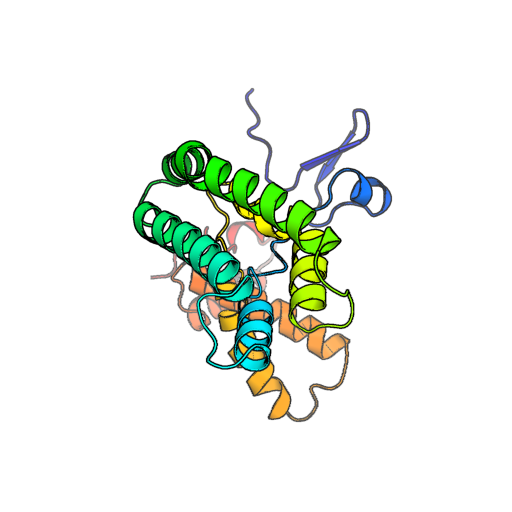 CA . PRO A 1 189 ? 16.446 -6.780 -15.301 1.00 91.75 189 PRO A CA 1
ATOM 1534 C C . PRO A 1 189 ? 17.744 -6.447 -16.030 1.00 91.75 189 PRO A C 1
ATOM 1536 O O . PRO A 1 189 ? 17.850 -5.365 -16.596 1.00 91.75 189 PRO A O 1
ATOM 1539 N N . PHE A 1 190 ? 18.726 -7.350 -15.990 1.00 93.50 190 PHE A N 1
ATOM 1540 C CA . PHE A 1 190 ? 19.994 -7.166 -16.687 1.00 93.50 190 PHE A CA 1
ATOM 1541 C C . PHE A 1 190 ? 19.779 -7.131 -18.204 1.00 93.50 190 PHE A C 1
ATOM 1543 O O . PHE A 1 190 ? 20.119 -6.131 -18.832 1.00 93.50 190 PHE A O 1
ATOM 1550 N N . ASP A 1 191 ? 19.123 -8.153 -18.756 1.00 94.31 191 ASP A N 1
ATOM 1551 C CA . ASP A 1 191 ? 18.853 -8.262 -20.194 1.00 94.31 191 ASP A CA 1
ATOM 1552 C C . ASP A 1 191 ? 17.980 -7.106 -20.684 1.00 94.31 191 ASP A C 1
ATOM 1554 O O . ASP A 1 191 ? 18.264 -6.494 -21.711 1.00 94.31 191 ASP A O 1
ATOM 1558 N N . TYR A 1 192 ? 16.969 -6.727 -19.895 1.00 93.88 192 TYR A N 1
ATOM 1559 C CA . TYR A 1 192 ? 16.129 -5.574 -20.201 1.00 93.88 192 TYR A CA 1
ATOM 1560 C C . TYR A 1 192 ? 16.912 -4.261 -20.240 1.00 93.88 192 TYR A C 1
ATOM 1562 O O . TYR A 1 192 ? 16.760 -3.484 -21.180 1.00 93.88 192 TYR A O 1
ATOM 1570 N N . LEU A 1 193 ? 17.767 -3.999 -19.249 1.00 93.56 193 LEU A N 1
ATOM 1571 C CA . LEU A 1 193 ? 18.575 -2.780 -19.246 1.00 93.56 193 LEU A CA 1
ATOM 1572 C C . LEU A 1 193 ? 19.586 -2.769 -20.393 1.00 93.56 193 LEU A C 1
ATOM 1574 O O . LEU A 1 193 ? 19.761 -1.723 -21.012 1.00 93.56 193 LEU A O 1
ATOM 1578 N N . MET A 1 194 ? 20.208 -3.909 -20.698 1.00 94.19 194 MET A N 1
ATOM 1579 C CA . MET A 1 194 ? 21.118 -4.033 -21.834 1.00 94.19 194 MET A CA 1
ATOM 1580 C C . MET A 1 194 ? 20.405 -3.744 -23.152 1.00 94.19 194 MET A C 1
ATOM 1582 O O . MET A 1 194 ? 20.881 -2.916 -23.922 1.00 94.19 194 MET A O 1
ATOM 1586 N N . HIS A 1 195 ? 19.231 -4.338 -23.367 1.00 92.25 195 HIS A N 1
ATOM 1587 C CA . HIS A 1 195 ? 18.416 -4.083 -24.551 1.00 92.25 195 HIS A CA 1
ATOM 1588 C C . HIS A 1 195 ? 18.012 -2.606 -24.674 1.00 92.25 195 HIS A C 1
ATOM 1590 O O . HIS A 1 195 ? 18.120 -2.019 -25.749 1.00 92.25 195 HIS A O 1
ATOM 1596 N N . VAL A 1 196 ? 17.579 -1.979 -23.574 1.00 91.81 196 VAL A N 1
ATOM 1597 C CA . VAL A 1 196 ? 17.202 -0.557 -23.564 1.00 91.81 196 VAL A CA 1
ATOM 1598 C C . VAL A 1 196 ? 18.393 0.340 -23.895 1.00 91.81 196 VAL A C 1
ATOM 1600 O O . VAL A 1 196 ? 18.245 1.249 -24.707 1.00 91.81 196 VAL A O 1
ATOM 1603 N N . LEU A 1 197 ? 19.552 0.108 -23.271 1.00 92.25 197 LEU A N 1
ATOM 1604 C CA . LEU A 1 197 ? 20.758 0.915 -23.484 1.00 92.25 197 LEU A CA 1
ATOM 1605 C C . LEU A 1 197 ? 21.306 0.760 -24.905 1.00 92.25 197 LEU A C 1
ATOM 1607 O O . LEU A 1 197 ? 21.679 1.760 -25.515 1.00 92.25 197 LEU A O 1
ATOM 1611 N N . ASP A 1 198 ? 21.310 -0.465 -25.429 1.00 92.69 198 ASP A N 1
ATOM 1612 C CA . ASP A 1 198 ? 21.712 -0.756 -26.803 1.00 92.69 198 ASP A CA 1
ATOM 1613 C C . ASP A 1 198 ? 20.770 -0.073 -27.801 1.00 92.69 198 ASP A C 1
ATOM 1615 O O . ASP A 1 198 ? 21.205 0.701 -28.653 1.00 92.69 198 ASP A O 1
ATOM 1619 N N . THR A 1 199 ? 19.457 -0.233 -27.627 1.00 90.62 199 THR A N 1
ATOM 1620 C CA . THR A 1 199 ? 18.480 0.353 -28.552 1.00 90.62 199 THR A CA 1
ATOM 1621 C C . THR A 1 199 ? 18.525 1.880 -28.527 1.00 90.62 199 THR A C 1
ATOM 1623 O O . THR A 1 199 ? 18.577 2.484 -29.590 1.00 90.62 199 THR A O 1
ATOM 1626 N N . ILE A 1 200 ? 18.600 2.520 -27.350 1.00 91.44 200 ILE A N 1
ATOM 1627 C CA . ILE A 1 200 ? 18.698 3.991 -27.221 1.00 91.44 200 ILE A CA 1
ATOM 1628 C C . ILE A 1 200 ? 19.952 4.578 -27.881 1.00 91.44 200 ILE A C 1
ATOM 1630 O O . ILE A 1 200 ? 19.964 5.767 -28.194 1.00 91.44 200 ILE A O 1
ATOM 1634 N N . SER A 1 201 ? 21.002 3.781 -28.093 1.00 90.50 201 SER A N 1
ATOM 1635 C CA . SER A 1 201 ? 22.211 4.250 -28.778 1.00 90.50 201 SER A CA 1
ATOM 1636 C C . SER A 1 201 ? 22.010 4.496 -30.283 1.00 90.50 201 SER A C 1
ATOM 1638 O O . SER A 1 201 ? 22.829 5.173 -30.906 1.00 90.50 201 SER A O 1
ATOM 1640 N N . HIS A 1 202 ? 20.911 4.000 -30.859 1.00 89.69 202 HIS A N 1
ATOM 1641 C CA . HIS A 1 202 ? 20.547 4.189 -32.261 1.00 89.69 202 HIS A CA 1
ATOM 1642 C C . HIS A 1 202 ? 19.756 5.496 -32.477 1.00 89.69 202 HIS A C 1
ATOM 1644 O O . HIS A 1 202 ? 19.157 6.047 -31.553 1.00 89.69 202 HIS A O 1
ATOM 1650 N N . ALA A 1 203 ? 19.747 6.014 -33.710 1.00 83.25 203 ALA A N 1
ATOM 1651 C CA . ALA A 1 203 ? 18.956 7.195 -34.071 1.00 83.25 203 ALA A CA 1
ATOM 1652 C C . ALA A 1 203 ? 17.451 6.862 -34.189 1.00 83.25 203 ALA A C 1
ATOM 1654 O O . ALA A 1 203 ? 17.095 5.747 -34.560 1.00 83.25 203 ALA A O 1
ATOM 1655 N N . ASP A 1 204 ? 16.584 7.840 -33.894 1.00 83.19 204 ASP A N 1
ATOM 1656 C CA . ASP A 1 204 ? 15.118 7.771 -34.062 1.00 83.19 204 ASP A CA 1
ATOM 1657 C C . ASP A 1 204 ? 14.410 6.605 -33.340 1.00 83.19 204 ASP A C 1
ATOM 1659 O O . ASP A 1 204 ? 13.538 5.924 -33.880 1.00 83.19 204 ASP A O 1
ATOM 1663 N N . VAL A 1 205 ? 14.763 6.388 -32.073 1.00 84.44 205 VAL A N 1
ATOM 1664 C CA . VAL A 1 205 ? 14.208 5.304 -31.250 1.00 84.44 205 VAL A CA 1
ATOM 1665 C C . VAL A 1 205 ? 12.831 5.660 -30.688 1.00 84.44 205 VAL A C 1
ATOM 1667 O O . VAL A 1 205 ? 12.666 6.658 -29.980 1.00 84.44 205 VAL A O 1
ATOM 1670 N N . ASP A 1 206 ? 11.854 4.778 -30.906 1.00 87.19 206 ASP A N 1
ATOM 1671 C CA . ASP A 1 206 ? 10.572 4.833 -30.205 1.00 87.19 206 ASP A CA 1
ATOM 1672 C C . ASP A 1 206 ? 10.725 4.346 -28.754 1.00 87.19 206 ASP A C 1
ATOM 1674 O O . ASP A 1 206 ? 10.736 3.151 -28.454 1.00 87.19 206 ASP A O 1
ATOM 1678 N N . VAL A 1 207 ? 10.805 5.295 -27.822 1.00 86.00 207 VAL A N 1
ATOM 1679 C CA . VAL A 1 207 ? 10.896 5.013 -26.381 1.00 86.00 207 VAL A CA 1
ATOM 1680 C C . VAL A 1 207 ? 9.676 4.237 -25.872 1.00 86.00 207 VAL A C 1
ATOM 1682 O O . VAL A 1 207 ? 9.797 3.465 -24.919 1.00 86.00 207 VAL A O 1
ATOM 1685 N N . ASP A 1 208 ? 8.503 4.394 -26.492 1.00 86.56 208 ASP A N 1
ATOM 1686 C CA . ASP A 1 208 ? 7.316 3.652 -26.078 1.00 86.56 208 ASP A CA 1
ATOM 1687 C C . ASP A 1 208 ? 7.393 2.172 -26.469 1.00 86.56 208 ASP A C 1
ATOM 1689 O O . ASP A 1 208 ? 6.687 1.362 -25.860 1.00 86.56 208 ASP A O 1
ATOM 1693 N N . ALA A 1 209 ? 8.214 1.796 -27.453 1.00 85.94 209 ALA A N 1
ATOM 1694 C CA . ALA A 1 209 ? 8.489 0.399 -27.793 1.00 85.94 209 ALA A CA 1
ATOM 1695 C C . ALA A 1 209 ? 9.362 -0.288 -26.728 1.00 85.94 209 ALA A C 1
ATOM 1697 O O . ALA A 1 209 ? 9.212 -1.483 -26.490 1.00 85.94 209 ALA A O 1
ATOM 1698 N N . LEU A 1 210 ? 10.189 0.483 -26.017 1.00 88.50 210 LEU A N 1
ATOM 1699 C CA . LEU A 1 210 ? 11.090 -0.002 -24.967 1.00 88.50 210 LEU A CA 1
ATOM 1700 C C . LEU A 1 210 ? 10.409 -0.242 -23.616 1.00 88.50 210 LEU A C 1
ATOM 1702 O O . LEU A 1 210 ? 11.070 -0.597 -22.645 1.00 88.50 210 LEU A O 1
ATOM 1706 N N . LEU A 1 211 ? 9.096 -0.030 -23.506 1.00 88.38 211 LEU A N 1
ATOM 1707 C CA . LEU A 1 211 ? 8.383 -0.219 -22.244 1.00 88.38 211 LEU A CA 1
ATOM 1708 C C . LEU A 1 211 ? 8.377 -1.705 -21.829 1.00 88.38 211 LEU A C 1
ATOM 1710 O O . LEU A 1 211 ? 8.126 -2.561 -22.676 1.00 88.38 211 LEU A O 1
ATOM 1714 N N . PRO A 1 212 ? 8.528 -2.038 -20.530 1.00 85.19 212 PRO A N 1
ATOM 1715 C CA . PRO A 1 212 ? 8.680 -3.425 -20.065 1.00 85.19 212 PRO A CA 1
ATOM 1716 C C . PRO A 1 212 ? 7.569 -4.411 -20.452 1.00 85.19 212 PRO A C 1
ATOM 1718 O O . PRO A 1 212 ? 7.779 -5.611 -20.406 1.00 85.19 212 PRO A O 1
ATOM 1721 N N . TRP A 1 213 ? 6.375 -3.927 -20.793 1.00 87.44 213 TRP A N 1
ATOM 1722 C CA . TRP A 1 213 ? 5.240 -4.755 -21.227 1.00 87.44 213 TRP A CA 1
ATOM 1723 C C . TRP A 1 213 ? 5.117 -4.886 -22.752 1.00 87.44 213 TRP A C 1
ATOM 1725 O O . TRP A 1 213 ? 4.188 -5.531 -23.233 1.00 87.44 213 TRP A O 1
ATOM 1735 N N . LYS A 1 214 ? 5.984 -4.218 -23.518 1.00 86.81 214 LYS A N 1
ATOM 1736 C CA . LYS A 1 214 ? 6.043 -4.310 -24.984 1.00 86.81 214 LYS A CA 1
ATOM 1737 C C . LYS A 1 214 ? 7.266 -5.078 -25.478 1.00 86.81 214 LYS A C 1
ATOM 1739 O O . LYS A 1 214 ? 7.212 -5.633 -26.571 1.00 86.81 214 LYS A O 1
ATOM 1744 N N . VAL A 1 215 ? 8.339 -5.112 -24.690 1.00 85.94 215 VAL A N 1
ATOM 1745 C CA . VAL A 1 215 ? 9.555 -5.849 -25.036 1.00 85.94 215 VAL A CA 1
ATOM 1746 C C . VAL A 1 215 ? 9.358 -7.338 -24.746 1.00 85.94 215 VAL A C 1
ATOM 1748 O O . VAL A 1 215 ? 8.892 -7.709 -23.671 1.00 85.94 215 VAL A O 1
ATOM 1751 N N . GLN A 1 216 ? 9.736 -8.186 -25.701 1.00 83.06 216 GLN A N 1
ATOM 1752 C CA . GLN A 1 216 ? 9.824 -9.633 -25.525 1.00 83.06 216 GLN A CA 1
ATOM 1753 C C . GLN A 1 216 ? 11.301 -10.026 -25.537 1.00 83.06 216 GLN A C 1
ATOM 1755 O O . GLN A 1 216 ? 11.930 -10.048 -26.592 1.00 83.06 216 GLN A O 1
ATOM 1760 N N . LEU A 1 217 ? 11.857 -10.283 -24.355 1.00 80.94 217 LEU A N 1
ATOM 1761 C CA . LEU A 1 217 ? 13.211 -10.811 -24.192 1.00 80.94 217 LEU A CA 1
ATOM 1762 C C . LEU A 1 217 ? 13.072 -12.285 -23.826 1.00 80.94 217 LEU A C 1
ATOM 1764 O O . LEU A 1 217 ? 12.250 -12.622 -22.973 1.00 80.94 217 LEU A O 1
ATOM 1768 N N . THR A 1 218 ? 13.787 -13.140 -24.553 1.00 60.62 218 THR A N 1
ATOM 1769 C CA . THR A 1 218 ? 13.780 -14.598 -24.358 1.00 60.62 218 THR A CA 1
ATOM 1770 C C . THR A 1 218 ? 14.742 -14.989 -23.250 1.00 60.62 218 THR A C 1
ATOM 1772 O O . THR A 1 218 ? 15.829 -14.373 -23.202 1.00 60.62 218 THR A O 1
#

Nearest PDB structures (foldseek):
  4ehr-assembly1_A  TM=2.088E-01  e=4.907E+00  Homo sapiens

Mean predicted aligned error: 11.44 Å

Solvent-accessible surface area (backbone atoms only — not comparable to full-atom values): 12868 Å² total; per-residue (Å²): 137,84,76,79,74,62,100,42,68,46,77,59,90,95,45,78,43,81,43,97,61,76,54,82,92,47,35,84,83,58,63,77,76,56,61,84,40,41,75,62,57,64,41,40,47,51,21,36,61,75,63,52,92,72,71,91,46,76,38,50,55,53,52,50,54,52,50,51,49,53,52,54,52,62,74,38,63,86,48,57,50,69,58,30,27,50,49,34,58,74,59,42,43,61,54,50,52,54,48,49,56,50,45,60,58,47,51,80,75,37,63,61,92,38,56,55,23,45,32,45,53,53,47,61,78,39,38,73,35,54,53,41,36,62,80,37,38,89,47,58,76,47,39,62,68,60,55,57,68,48,43,60,56,65,54,47,52,75,73,43,85,86,69,79,44,72,67,55,52,49,55,48,53,52,54,52,51,53,43,56,45,21,48,73,53,76,40,60,50,65,62,52,49,51,51,48,57,56,53,64,73,46,84,92,62,64,68,78,56,66,35,53,88,65,53,86,84,132

Sequence (218 aa):
MHLTHPKYTYKKGNIYYFSKTVPADLQHHYRKNRLVCSLRTKSFHEAKIAQGKKGSGKADMALSTIQKLYRIETQIKTLPITTRHQQRQDKAMPVINTFKDWLIKSEQQVLPKTKLGEAILYTLNQWDKLTAYMQDGHLNIDNNRAERCIKPFVIGRKNWLFSQTARGAHASAVLYSIIETAKANDLVPFDYLMHVLDTISHADVDVDALLPWKVQLT